Protein AF-A0A377HXI4-F1 (afdb_monomer_lite)

InterPro domains:
  IPR001387 Cro/C1-type, helix-turn-helix domain [cd00093] (3-55)
  IPR010982 Lambda repressor-like, DNA-binding domain superfamily [SSF47413] (1-106)
  IPR015060 Aca2/YdiL-like [PF08965] (1-103)
  IPR027910 YdiL domain superfamily [G3DSA:1.10.3100.10] (1-107)

Foldseek 3Di:
DALCVLVVLCVLLVHDLQRLCVQQVVHHSVVNVCRNVRVDPDDPSSVVLSVVLSVLLVVLLVLLVVVDDPAAEDQDDQVRCCVQANNRPSLSSSLVSSNVVCCVVVPPNPDPHHDDCPRSNNVSSNPPDSDPPPCPPVLVVVLLVLVVVLCCLVPNPPDDSVVVVVVCLPPVPVVVVVVPPVPVVVVVPPDPVSVVVNVVSCVVSVVSCVVPVSPDDDDDFDDDPVPPDGDDPDDDD

Structure (mmCIF, N/CA/C/O backbone):
data_AF-A0A377HXI4-F1
#
_entry.id   AF-A0A377HXI4-F1
#
loop_
_atom_site.group_PDB
_atom_site.id
_atom_site.type_symbol
_atom_site.label_atom_id
_atom_site.label_alt_id
_atom_site.label_comp_id
_atom_site.label_asym_id
_atom_site.label_entity_id
_atom_site.label_seq_id
_atom_site.pdbx_PDB_ins_code
_atom_site.Cartn_x
_atom_site.Cartn_y
_atom_site.Cartn_z
_atom_site.occupancy
_atom_site.B_iso_or_equiv
_atom_site.auth_seq_id
_atom_site.auth_comp_id
_atom_site.auth_asym_id
_atom_site.auth_atom_id
_atom_site.pdbx_PDB_model_num
ATOM 1 N N . MET A 1 1 ? 0.179 6.453 16.131 1.00 90.88 1 MET A N 1
ATOM 2 C CA . MET A 1 1 ? -0.362 7.246 15.002 1.00 90.88 1 MET A CA 1
ATOM 3 C C . MET A 1 1 ? -1.711 7.862 15.359 1.00 90.88 1 MET A C 1
ATOM 5 O O . MET A 1 1 ? -2.511 7.205 16.014 1.00 90.88 1 MET A O 1
ATOM 9 N N . ASP A 1 2 ? -1.973 9.109 14.947 1.00 95.50 2 ASP A N 1
ATOM 10 C CA . ASP A 1 2 ? -3.297 9.735 15.093 1.00 95.50 2 ASP A CA 1
ATOM 11 C C . ASP A 1 2 ? -4.240 9.412 13.913 1.00 95.50 2 ASP A C 1
ATOM 13 O O . ASP A 1 2 ? -3.819 8.900 12.872 1.00 95.50 2 ASP A O 1
ATOM 17 N N . GLY A 1 3 ? -5.535 9.699 14.084 1.00 97.00 3 GLY A N 1
ATOM 18 C CA . GLY A 1 3 ? -6.567 9.379 13.092 1.00 97.00 3 GLY A CA 1
ATOM 19 C C . GLY A 1 3 ? -6.412 10.115 11.756 1.00 97.00 3 GLY A C 1
ATOM 20 O O . GLY A 1 3 ? -6.659 9.526 10.702 1.00 97.00 3 GLY A O 1
ATOM 21 N N . ASN A 1 4 ? -5.930 11.363 11.776 1.00 97.75 4 ASN A N 1
ATOM 22 C CA . ASN A 1 4 ? -5.710 12.153 10.561 1.00 97.75 4 ASN A CA 1
ATOM 23 C C . ASN A 1 4 ? -4.583 11.557 9.715 1.00 97.75 4 ASN A C 1
ATOM 25 O O . ASN A 1 4 ? -4.720 11.420 8.498 1.00 97.75 4 ASN A O 1
ATOM 29 N N . LYS A 1 5 ? -3.483 11.154 10.360 1.00 97.88 5 LYS A N 1
ATOM 30 C CA . LYS A 1 5 ? -2.371 10.475 9.701 1.00 97.88 5 LYS A CA 1
ATOM 31 C C . LYS A 1 5 ? -2.812 9.120 9.147 1.00 97.88 5 LYS A C 1
ATOM 33 O O . LYS A 1 5 ? -2.508 8.838 7.993 1.00 97.88 5 LYS A O 1
ATOM 38 N N . LEU A 1 6 ? -3.589 8.329 9.896 1.00 98.31 6 LEU A N 1
ATOM 39 C CA . LEU A 1 6 ? -4.153 7.068 9.390 1.00 98.31 6 LEU A CA 1
ATOM 40 C C . LEU A 1 6 ? -4.989 7.293 8.119 1.00 98.31 6 LEU A C 1
ATOM 42 O O . LEU A 1 6 ? -4.802 6.596 7.121 1.00 98.31 6 LEU A O 1
ATOM 46 N N . GLN A 1 7 ? -5.866 8.301 8.133 1.00 98.50 7 GLN A N 1
ATOM 47 C CA . GLN A 1 7 ? -6.683 8.649 6.974 1.00 98.50 7 GLN A CA 1
ATOM 48 C C . GLN A 1 7 ? -5.832 9.086 5.773 1.00 98.50 7 GLN A C 1
ATOM 50 O O . GLN A 1 7 ? -6.137 8.721 4.635 1.00 98.50 7 GLN A O 1
ATOM 55 N N . ALA A 1 8 ? -4.776 9.868 6.006 1.00 98.25 8 ALA A N 1
ATOM 56 C CA . ALA A 1 8 ? -3.862 10.289 4.953 1.00 98.25 8 ALA A CA 1
ATOM 57 C C . ALA A 1 8 ? -3.158 9.083 4.310 1.00 98.25 8 ALA A C 1
ATOM 59 O O . ALA A 1 8 ? -3.200 8.947 3.089 1.00 98.25 8 ALA A O 1
ATOM 60 N N . LEU A 1 9 ? -2.598 8.170 5.113 1.00 97.94 9 LEU A N 1
ATOM 61 C CA . LEU A 1 9 ? -1.928 6.964 4.608 1.00 97.94 9 LEU A CA 1
ATOM 62 C C . LEU A 1 9 ? -2.887 6.059 3.822 1.00 97.94 9 LEU A C 1
ATOM 64 O O . LEU A 1 9 ? -2.546 5.589 2.738 1.00 97.94 9 LEU A O 1
ATOM 68 N N . ARG A 1 10 ? -4.126 5.890 4.300 1.00 98.25 10 ARG A N 1
ATOM 69 C CA . ARG A 1 10 ? -5.160 5.149 3.566 1.00 98.25 10 ARG A CA 1
ATOM 70 C C . ARG A 1 10 ? -5.402 5.738 2.171 1.00 98.25 10 ARG A C 1
ATOM 72 O O . ARG A 1 10 ? -5.512 4.994 1.197 1.00 98.25 10 ARG A O 1
ATOM 79 N N . LYS A 1 11 ? -5.506 7.068 2.077 1.00 98.06 11 LYS A N 1
ATOM 80 C CA . LYS A 1 11 ? -5.723 7.771 0.803 1.00 98.06 11 LYS A CA 1
ATOM 81 C C . LYS A 1 11 ? -4.513 7.664 -0.121 1.00 98.06 11 LYS A C 1
ATOM 83 O O . LYS A 1 11 ? -4.716 7.476 -1.315 1.00 98.06 11 LYS A O 1
ATOM 88 N N . VAL A 1 12 ? -3.293 7.718 0.420 1.00 96.62 12 VAL A N 1
ATOM 89 C CA . VAL A 1 12 ? -2.056 7.478 -0.345 1.00 96.62 12 VAL A CA 1
ATOM 90 C C . VAL A 1 12 ? -2.089 6.102 -1.006 1.00 96.62 12 VAL A C 1
ATOM 92 O O . VAL A 1 12 ? -1.769 6.000 -2.178 1.00 96.62 12 VAL A O 1
ATOM 95 N N . LEU A 1 13 ? -2.563 5.071 -0.302 1.00 96.88 13 LEU A N 1
ATOM 96 C CA . LEU A 1 13 ? -2.707 3.715 -0.844 1.00 96.88 13 LEU A CA 1
ATOM 97 C C . LEU A 1 13 ? -3.980 3.492 -1.683 1.00 96.88 13 LEU A C 1
ATOM 99 O O . LEU A 1 13 ? -4.282 2.356 -2.041 1.00 96.88 13 LEU A O 1
ATOM 103 N N . PHE A 1 14 ? -4.760 4.537 -1.984 1.00 96.19 14 PHE A N 1
ATOM 104 C CA . PHE A 1 14 ? -6.015 4.440 -2.748 1.00 96.19 14 PHE A CA 1
ATOM 105 C C . PHE A 1 14 ? -7.038 3.461 -2.138 1.00 96.19 14 PHE A C 1
ATOM 107 O O . PHE A 1 14 ? -7.863 2.875 -2.842 1.00 96.19 14 PHE A O 1
ATOM 114 N N . LEU A 1 15 ? -7.004 3.278 -0.818 1.00 97.94 15 LEU A N 1
ATOM 115 C CA . LEU A 1 15 ? -7.920 2.395 -0.106 1.00 97.94 15 LEU A CA 1
ATOM 116 C C . LEU A 1 15 ? -9.208 3.141 0.266 1.00 97.94 15 LEU A C 1
ATOM 118 O O . LEU A 1 15 ? -9.186 4.229 0.852 1.00 97.94 15 LEU A O 1
ATOM 122 N N . SER A 1 16 ? -10.361 2.527 0.007 1.00 98.12 16 SER A N 1
ATOM 123 C CA . SER A 1 16 ? -11.608 2.941 0.666 1.00 98.12 16 SER A CA 1
ATOM 124 C C . SER A 1 16 ? -11.580 2.587 2.160 1.00 98.12 16 SER A C 1
ATOM 126 O O . SER A 1 16 ? -10.806 1.735 2.595 1.00 98.12 16 SER A O 1
ATOM 128 N N . GLU A 1 17 ? -12.436 3.214 2.974 1.00 98.25 17 GLU A N 1
ATOM 129 C CA . GLU A 1 17 ? -12.544 2.873 4.406 1.00 98.25 17 GLU A CA 1
ATOM 130 C C . GLU A 1 17 ? -12.910 1.399 4.615 1.00 98.25 17 GLU A C 1
ATOM 132 O O . GLU A 1 17 ? -12.368 0.745 5.502 1.00 98.25 17 GLU A O 1
ATOM 137 N N . GLN A 1 18 ? -13.793 0.855 3.770 1.00 98.38 18 GLN A N 1
ATOM 138 C CA . GLN A 1 18 ? -14.177 -0.555 3.818 1.00 98.38 18 GLN A CA 1
ATOM 139 C C . GLN A 1 18 ? -13.002 -1.475 3.471 1.00 98.38 18 GLN A C 1
ATOM 141 O O . GLN A 1 18 ? -12.789 -2.485 4.145 1.00 98.38 18 GLN A O 1
ATOM 146 N N . GLU A 1 19 ? -12.228 -1.140 2.437 1.00 98.00 19 GLU A N 1
ATOM 147 C CA . GLU A 1 19 ? -11.053 -1.930 2.065 1.00 98.00 19 GLU A CA 1
ATOM 148 C C . GLU A 1 19 ? -9.983 -1.875 3.143 1.00 98.00 19 GLU A C 1
ATOM 150 O O . GLU A 1 19 ? -9.450 -2.915 3.497 1.00 98.00 19 GLU A O 1
ATOM 155 N N . ALA A 1 20 ? -9.709 -0.707 3.717 1.00 98.12 20 ALA A N 1
ATOM 156 C CA . ALA A 1 20 ? -8.723 -0.584 4.782 1.00 98.12 20 ALA A CA 1
ATOM 157 C C . ALA A 1 20 ? -9.146 -1.359 6.043 1.00 98.12 20 ALA A C 1
ATOM 159 O O . ALA A 1 20 ? -8.355 -2.120 6.603 1.00 98.12 20 ALA A O 1
ATOM 160 N N . ALA A 1 21 ? -10.425 -1.262 6.426 1.00 98.19 21 ALA A N 1
ATOM 161 C CA . ALA A 1 21 ? -10.989 -2.045 7.520 1.00 98.19 21 ALA A CA 1
ATOM 162 C C . ALA A 1 21 ? -10.830 -3.557 7.298 1.00 98.19 21 ALA A C 1
ATOM 164 O O . ALA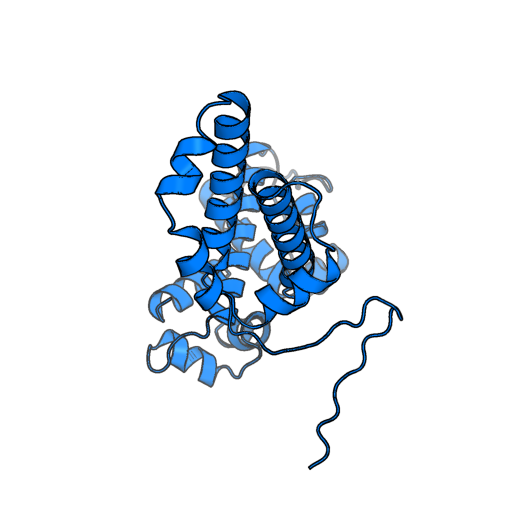 A 1 21 ? -10.455 -4.270 8.225 1.00 98.19 21 ALA A O 1
ATOM 165 N N . THR A 1 22 ? -11.055 -4.028 6.068 1.00 97.75 22 THR A N 1
ATOM 166 C CA . THR A 1 22 ? -10.993 -5.456 5.722 1.00 97.75 22 THR A CA 1
ATOM 167 C C . THR A 1 22 ? -9.558 -5.961 5.567 1.00 97.75 22 THR A C 1
ATOM 169 O O . THR A 1 22 ? -9.201 -6.974 6.158 1.00 97.75 22 THR A O 1
ATOM 172 N N . LEU A 1 23 ? -8.739 -5.266 4.774 1.00 96.50 23 LEU A N 1
ATOM 173 C CA . LEU A 1 23 ? -7.422 -5.725 4.323 1.00 96.50 23 LEU A CA 1
ATOM 174 C C . LEU A 1 23 ? -6.313 -5.457 5.347 1.00 96.50 23 LEU A C 1
ATOM 176 O O . LEU A 1 23 ? -5.378 -6.242 5.443 1.00 96.50 23 LEU A O 1
ATOM 180 N N . ILE A 1 24 ? -6.411 -4.365 6.111 1.00 96.50 24 ILE A N 1
ATOM 181 C CA . ILE A 1 24 ? -5.404 -3.999 7.118 1.00 96.50 24 ILE A CA 1
ATOM 182 C C . ILE A 1 24 ? -5.900 -4.358 8.515 1.00 96.50 24 ILE A C 1
ATOM 184 O O . ILE A 1 24 ? -5.206 -5.033 9.278 1.00 96.50 24 ILE A O 1
ATOM 188 N N . GLY A 1 25 ? -7.103 -3.885 8.849 1.00 94.75 25 GLY A N 1
ATOM 189 C CA . GLY A 1 25 ? -7.622 -3.950 10.210 1.00 94.75 25 GLY A CA 1
ATOM 190 C C . GLY A 1 25 ? -8.233 -5.291 10.606 1.00 94.75 25 GLY A C 1
ATOM 191 O O . GLY A 1 25 ? -8.269 -5.594 11.791 1.00 94.75 25 GLY A O 1
ATOM 192 N N . GLY A 1 26 ? -8.749 -6.080 9.657 1.00 96.88 26 GLY A N 1
ATOM 193 C CA . GLY A 1 26 ? -9.563 -7.259 9.978 1.00 96.88 26 GLY A CA 1
ATOM 194 C C . GLY A 1 26 ? -10.817 -6.915 10.798 1.00 96.88 26 GLY A C 1
ATOM 195 O O . GLY A 1 26 ? -11.269 -7.712 11.617 1.00 96.88 26 GLY A O 1
ATOM 196 N N . VAL A 1 27 ? -11.362 -5.706 10.622 1.00 97.88 27 VAL A N 1
ATOM 197 C CA . VAL A 1 27 ? -12.479 -5.158 11.407 1.00 97.88 27 VAL A CA 1
ATOM 198 C C . VAL A 1 27 ? -13.595 -4.619 10.513 1.00 97.88 27 VAL A C 1
ATOM 200 O O . VAL A 1 27 ? -13.479 -4.524 9.295 1.00 97.88 27 VAL A O 1
ATOM 203 N N . THR A 1 28 ? -14.701 -4.209 11.136 1.00 98.25 28 THR A N 1
ATOM 204 C CA . THR A 1 28 ? -15.780 -3.492 10.442 1.00 98.25 28 THR A CA 1
ATOM 205 C C . THR A 1 28 ? -15.360 -2.077 10.027 1.00 98.25 28 THR A C 1
ATOM 207 O O . THR A 1 28 ? -14.598 -1.413 10.734 1.00 98.25 28 THR A O 1
ATOM 210 N N . THR A 1 29 ? -15.957 -1.556 8.949 1.00 98.56 29 THR A N 1
ATOM 211 C CA . THR A 1 29 ? -15.771 -0.162 8.497 1.00 98.56 29 THR A CA 1
ATOM 212 C C . THR A 1 29 ? -16.047 0.858 9.604 1.00 98.56 29 THR A C 1
ATOM 214 O O . THR A 1 29 ? -15.330 1.844 9.741 1.00 98.56 29 THR A O 1
ATOM 217 N N . ARG A 1 30 ? -17.047 0.609 10.459 1.00 98.50 30 ARG A N 1
ATOM 218 C CA . ARG A 1 30 ? -17.389 1.501 11.576 1.00 98.50 30 ARG A CA 1
ATOM 219 C C . ARG A 1 30 ? -16.264 1.601 12.607 1.00 98.50 30 ARG A C 1
ATOM 221 O O . ARG A 1 30 ? -16.009 2.682 13.132 1.00 98.50 30 ARG A O 1
ATOM 228 N N . THR A 1 31 ? -15.597 0.486 12.902 1.00 98.38 31 THR A N 1
ATOM 229 C CA . THR A 1 31 ? -14.433 0.476 13.797 1.00 98.38 31 THR A CA 1
ATOM 230 C C . THR A 1 31 ? -13.306 1.325 13.213 1.00 98.38 31 THR A C 1
ATOM 232 O O . THR A 1 31 ? -12.763 2.170 13.919 1.00 98.38 31 THR A O 1
ATOM 235 N N . TRP A 1 32 ? -13.030 1.169 11.916 1.00 98.69 32 TRP A N 1
ATOM 236 C CA . TRP A 1 32 ? -12.038 1.972 11.202 1.00 98.69 32 TRP A CA 1
ATOM 237 C C . TRP A 1 32 ? -12.348 3.476 11.252 1.00 98.69 32 TRP A C 1
ATOM 239 O O . TRP A 1 32 ? -11.492 4.284 11.602 1.00 98.69 32 TRP A O 1
ATOM 249 N N . GLN A 1 33 ? -13.602 3.861 11.001 1.00 98.50 33 GLN A N 1
ATOM 250 C CA . GLN A 1 33 ? -14.056 5.255 11.088 1.00 98.50 33 GLN A CA 1
ATOM 251 C C . GLN A 1 33 ? -13.863 5.860 12.488 1.00 98.50 33 GLN A C 1
ATOM 253 O O . GLN A 1 33 ? -13.599 7.057 12.626 1.00 98.50 33 GLN A O 1
ATOM 258 N N . TYR A 1 34 ? -13.982 5.060 13.554 1.00 98.56 34 TYR A N 1
ATOM 259 C CA . TYR A 1 34 ? -13.683 5.530 14.910 1.00 98.56 34 TYR A CA 1
ATOM 260 C C . TYR A 1 34 ? -12.200 5.814 15.131 1.00 98.56 34 TYR A C 1
ATOM 262 O O . TYR A 1 34 ? -11.889 6.742 15.877 1.00 98.56 34 TYR A O 1
ATOM 270 N N . TRP A 1 35 ? -11.311 5.076 14.469 1.00 98.56 35 TRP A N 1
ATOM 271 C CA . TRP A 1 35 ? -9.880 5.364 14.475 1.00 98.56 35 TRP A CA 1
ATOM 272 C C . TRP A 1 35 ? -9.565 6.641 13.694 1.00 98.56 35 TRP A C 1
ATOM 274 O O . TRP A 1 35 ? -8.938 7.543 14.241 1.00 98.56 35 TRP A O 1
ATOM 284 N N . GLU A 1 36 ? -10.073 6.781 12.463 1.00 98.38 36 GLU A N 1
ATOM 285 C CA . GLU A 1 36 ? -9.821 7.981 11.643 1.00 98.38 36 GLU A CA 1
ATOM 286 C C . GLU A 1 36 ? -10.387 9.262 12.264 1.00 98.38 36 GLU A C 1
ATOM 288 O O . GLU A 1 36 ? -9.760 10.313 12.193 1.00 98.38 36 GLU A O 1
ATOM 293 N N . SER A 1 37 ? -11.545 9.182 12.926 1.00 98.12 37 SER A N 1
ATOM 294 C CA . SER A 1 37 ? -12.140 10.335 13.621 1.00 98.12 37 SER A CA 1
ATOM 295 C C . SER A 1 37 ? -11.486 10.666 14.967 1.00 98.12 37 SER A C 1
ATOM 297 O O . SER A 1 37 ? -11.915 11.611 15.627 1.00 98.12 37 SER A O 1
ATOM 299 N N . GLY A 1 38 ? -10.508 9.876 15.423 1.00 97.62 38 GLY A N 1
ATOM 300 C CA . GLY A 1 38 ? -9.866 10.045 16.729 1.00 97.62 38 GLY A CA 1
ATOM 301 C C . GLY A 1 38 ? -10.753 9.680 17.927 1.00 97.62 38 GLY A C 1
ATOM 302 O O . GLY A 1 38 ? -10.350 9.875 19.070 1.00 97.62 38 GLY A O 1
ATOM 303 N N . LYS A 1 39 ? -11.952 9.123 17.696 1.00 97.62 39 LYS A N 1
ATOM 304 C CA . LYS A 1 39 ? -12.853 8.645 18.764 1.00 97.62 39 LYS A CA 1
ATOM 305 C C . LYS A 1 39 ? -12.289 7.435 19.504 1.00 97.62 39 LYS A C 1
ATOM 307 O O . LYS A 1 39 ? -12.662 7.190 20.649 1.00 97.62 39 LYS A O 1
ATOM 312 N N . LYS A 1 40 ? -11.441 6.651 18.839 1.00 97.44 40 LYS A N 1
ATOM 313 C CA . LYS A 1 40 ? -10.683 5.547 19.427 1.00 97.44 40 LYS A CA 1
ATOM 314 C C . LYS A 1 40 ? -9.223 5.632 18.983 1.00 97.44 40 LYS A C 1
ATOM 316 O O . LYS A 1 40 ? -8.982 6.027 17.843 1.00 97.44 40 LYS A O 1
ATOM 321 N N . PRO A 1 41 ? -8.264 5.236 19.837 1.00 97.56 41 PRO A N 1
ATOM 322 C CA . PRO A 1 41 ? -6.872 5.137 19.422 1.00 97.56 41 PRO A CA 1
ATOM 323 C C . PRO A 1 41 ? -6.719 4.081 18.322 1.00 97.56 41 PRO A C 1
ATOM 325 O O . PRO A 1 41 ? -7.437 3.075 18.316 1.00 97.56 41 PRO A O 1
ATOM 328 N N . VAL A 1 42 ? -5.785 4.322 17.401 1.00 97.62 42 VAL A N 1
ATOM 329 C CA . VAL A 1 42 ? -5.406 3.351 16.371 1.00 97.62 42 VAL A CA 1
ATOM 330 C C . VAL A 1 42 ? -4.644 2.202 17.045 1.00 97.62 42 VAL A C 1
ATOM 332 O O . VAL A 1 42 ? -3.693 2.482 17.778 1.00 97.62 42 VAL A O 1
ATOM 335 N N . PRO A 1 43 ? -5.034 0.931 16.839 1.00 97.81 43 PRO A N 1
ATOM 336 C CA . PRO A 1 43 ? -4.257 -0.205 17.313 1.00 97.81 43 PRO A CA 1
ATOM 337 C C . PRO A 1 43 ? -2.866 -0.233 16.686 1.00 97.81 43 PRO A C 1
ATOM 339 O O . PRO A 1 43 ? -2.675 0.135 15.527 1.00 97.81 43 PRO A O 1
ATOM 342 N N . GLN A 1 44 ? -1.890 -0.681 17.461 1.00 95.12 44 GLN A N 1
ATOM 343 C CA . GLN A 1 44 ? -0.495 -0.653 17.051 1.00 95.12 44 GLN A CA 1
ATOM 344 C C . GLN A 1 44 ? -0.192 -1.578 15.868 1.00 95.12 44 GLN A C 1
ATOM 346 O O . GLN A 1 44 ? 0.559 -1.204 14.978 1.00 95.12 44 GLN A O 1
ATOM 351 N N . ASP A 1 45 ? -0.815 -2.750 15.816 1.00 95.19 45 ASP A N 1
ATOM 352 C CA . ASP A 1 45 ? -0.707 -3.680 14.692 1.00 95.19 45 ASP A CA 1
ATOM 353 C C . ASP A 1 45 ? -1.242 -3.069 13.387 1.00 95.19 45 ASP A C 1
ATOM 355 O O . ASP A 1 45 ? -0.655 -3.253 12.322 1.00 95.19 45 ASP A O 1
ATOM 359 N N . VAL A 1 46 ? -2.322 -2.287 13.469 1.00 97.38 46 VAL A N 1
ATOM 360 C CA . VAL A 1 46 ? -2.880 -1.543 12.331 1.00 97.38 46 VAL A CA 1
ATOM 361 C C . VAL A 1 46 ? -1.934 -0.431 11.886 1.00 97.38 46 VAL A C 1
ATOM 363 O O . VAL A 1 46 ? -1.751 -0.226 10.686 1.00 97.38 46 VAL A O 1
ATOM 366 N N . GL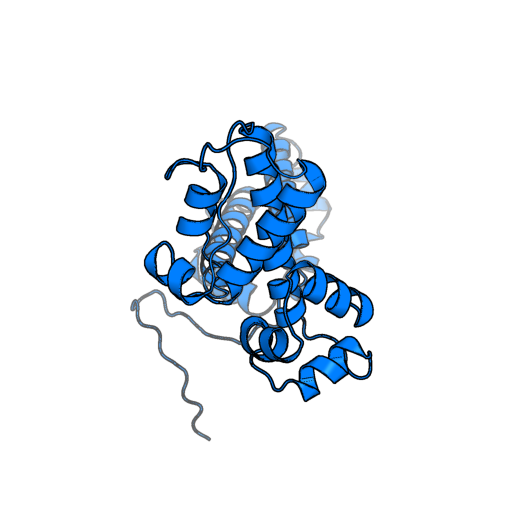U A 1 47 ? -1.323 0.280 12.835 1.00 96.88 47 GLU A N 1
ATOM 367 C CA . GLU A 1 47 ? -0.308 1.293 12.543 1.00 96.88 47 GLU A CA 1
ATOM 368 C C . GLU A 1 47 ? 0.901 0.696 11.829 1.00 96.88 47 GLU A C 1
ATOM 370 O O . GLU A 1 47 ? 1.267 1.191 10.763 1.00 96.88 47 GLU A O 1
ATOM 375 N N . THR A 1 48 ? 1.464 -0.385 12.369 1.00 95.75 48 THR A N 1
ATOM 376 C CA . THR A 1 48 ? 2.603 -1.092 11.780 1.00 95.75 48 THR A CA 1
ATOM 377 C C . THR A 1 48 ? 2.292 -1.533 10.354 1.00 95.75 48 THR A C 1
ATOM 379 O O . THR A 1 48 ? 2.993 -1.123 9.434 1.00 95.75 48 THR A O 1
ATOM 382 N N . LYS A 1 49 ? 1.179 -2.246 10.132 1.00 95.00 49 LYS A N 1
ATOM 383 C CA . LYS A 1 49 ? 0.791 -2.715 8.790 1.00 95.00 49 LYS A CA 1
ATOM 384 C C . LYS A 1 49 ? 0.590 -1.580 7.786 1.00 95.00 49 LYS A C 1
ATOM 386 O O . LYS A 1 49 ? 0.935 -1.714 6.615 1.00 95.00 49 LYS A O 1
ATOM 391 N N . MET A 1 50 ? -0.002 -0.465 8.220 1.00 97.06 50 MET A N 1
ATOM 392 C CA . MET A 1 50 ? -0.214 0.688 7.344 1.00 97.06 50 MET A CA 1
ATOM 393 C C . MET A 1 50 ? 1.117 1.334 6.946 1.00 97.06 50 MET A C 1
ATOM 395 O O . MET A 1 50 ? 1.306 1.687 5.784 1.00 97.06 50 MET A O 1
ATOM 399 N N . LEU A 1 51 ? 2.036 1.484 7.902 1.00 96.25 51 LEU A N 1
ATOM 400 C CA . LEU A 1 51 ? 3.362 2.039 7.643 1.00 96.25 51 LEU A CA 1
ATOM 401 C C . LEU A 1 51 ? 4.200 1.111 6.763 1.00 96.25 51 LEU A C 1
ATOM 403 O O . LEU A 1 51 ? 4.835 1.603 5.839 1.00 96.25 51 LEU A O 1
ATOM 407 N N . GLU A 1 52 ? 4.158 -0.201 6.987 1.00 93.88 52 GLU A N 1
ATOM 408 C CA . GLU A 1 52 ? 4.820 -1.199 6.137 1.00 93.88 52 GLU A CA 1
ATOM 409 C C . GLU A 1 52 ? 4.347 -1.091 4.687 1.00 93.88 52 GLU A C 1
ATOM 411 O O . GLU A 1 52 ? 5.160 -0.874 3.795 1.00 93.88 52 GLU A O 1
ATOM 416 N N . ALA A 1 53 ? 3.034 -1.132 4.440 1.00 94.94 53 ALA A N 1
ATOM 417 C CA . ALA A 1 53 ? 2.496 -1.041 3.083 1.00 94.94 53 ALA A CA 1
ATOM 418 C C . ALA A 1 53 ? 2.893 0.267 2.368 1.00 94.94 53 ALA A C 1
ATOM 420 O O . ALA A 1 53 ? 3.187 0.260 1.172 1.00 94.94 53 ALA A O 1
ATOM 421 N N . VAL A 1 54 ? 2.923 1.392 3.092 1.00 96.19 54 VAL A N 1
ATOM 422 C CA . VAL A 1 54 ? 3.356 2.687 2.539 1.00 96.19 54 VAL A CA 1
ATOM 423 C C . VAL A 1 54 ? 4.863 2.723 2.292 1.00 96.19 54 VAL A C 1
ATOM 425 O O . VAL A 1 54 ? 5.288 3.223 1.252 1.00 96.19 54 VAL A O 1
ATOM 428 N N . ASN A 1 55 ? 5.668 2.192 3.211 1.00 95.12 55 ASN A N 1
ATOM 429 C CA . ASN A 1 55 ? 7.120 2.142 3.067 1.00 95.12 55 ASN A CA 1
ATOM 430 C C . ASN A 1 55 ? 7.531 1.241 1.901 1.00 95.12 55 ASN A C 1
ATOM 432 O O . ASN A 1 55 ? 8.404 1.619 1.127 1.00 95.12 55 ASN A O 1
ATOM 436 N N . GLU A 1 56 ? 6.866 0.102 1.713 1.00 93.56 56 GLU A N 1
ATOM 437 C CA . GLU A 1 56 ? 7.101 -0.759 0.553 1.00 93.56 56 GLU A CA 1
ATOM 438 C C . GLU A 1 56 ? 6.728 -0.057 -0.753 1.00 93.56 56 GLU A C 1
ATOM 440 O O . GLU A 1 56 ? 7.507 -0.058 -1.706 1.00 93.56 56 GLU A O 1
ATOM 445 N N . ALA A 1 57 ? 5.583 0.632 -0.787 1.00 95.25 57 ALA A N 1
ATOM 446 C CA . ALA A 1 57 ? 5.212 1.441 -1.943 1.00 95.25 57 ALA A CA 1
ATOM 447 C C . ALA A 1 57 ? 6.276 2.509 -2.262 1.00 95.25 57 ALA A C 1
ATOM 449 O O . ALA A 1 57 ? 6.603 2.731 -3.427 1.00 95.25 57 ALA A O 1
ATOM 450 N N . GLU A 1 58 ? 6.829 3.158 -1.234 1.00 94.44 58 GLU A N 1
ATOM 451 C CA . GLU A 1 58 ? 7.889 4.160 -1.365 1.00 94.44 58 GLU A CA 1
ATOM 452 C C . GLU A 1 58 ? 9.204 3.565 -1.876 1.00 94.44 58 GLU A C 1
ATOM 454 O O . GLU A 1 58 ? 9.824 4.129 -2.777 1.00 94.44 58 GLU A O 1
ATOM 459 N N . ASN A 1 59 ? 9.625 2.428 -1.323 1.00 93.62 59 ASN A N 1
ATOM 460 C CA . ASN A 1 59 ? 10.862 1.754 -1.708 1.00 93.62 59 ASN A CA 1
ATOM 461 C C . ASN A 1 59 ? 10.809 1.304 -3.169 1.00 93.62 59 ASN A C 1
ATOM 463 O O . ASN A 1 59 ? 11.743 1.554 -3.929 1.00 93.62 59 ASN A O 1
ATOM 467 N N . ILE A 1 60 ? 9.687 0.710 -3.582 1.00 93.56 60 ILE A N 1
ATOM 468 C CA . ILE A 1 60 ? 9.481 0.290 -4.970 1.00 93.56 60 ILE A CA 1
ATOM 469 C C . ILE A 1 60 ? 9.443 1.504 -5.893 1.00 93.56 60 ILE A C 1
ATOM 471 O O . ILE A 1 60 ? 10.088 1.496 -6.936 1.00 93.56 60 ILE A O 1
ATOM 475 N N . PHE A 1 61 ? 8.731 2.565 -5.508 1.00 93.31 61 PHE A N 1
ATOM 476 C CA . PHE A 1 61 ? 8.684 3.796 -6.292 1.00 93.31 61 PHE A CA 1
ATOM 477 C C . PHE A 1 61 ? 10.086 4.379 -6.530 1.00 93.31 61 PHE A C 1
ATOM 479 O O . PHE A 1 61 ? 10.408 4.734 -7.660 1.00 93.31 61 PHE A O 1
ATOM 486 N N . LYS A 1 62 ? 10.944 4.423 -5.503 1.00 91.25 62 LYS A N 1
ATOM 487 C CA . LYS A 1 62 ? 12.338 4.877 -5.644 1.00 91.25 62 LYS A CA 1
ATOM 488 C C . LYS A 1 62 ? 13.155 3.975 -6.565 1.00 91.25 62 LYS A C 1
ATOM 490 O O . LYS A 1 62 ? 13.802 4.489 -7.468 1.00 91.25 62 LYS A O 1
ATOM 495 N N . ALA A 1 63 ? 13.071 2.656 -6.388 1.00 89.38 63 ALA A N 1
ATOM 496 C CA . ALA A 1 63 ? 13.784 1.702 -7.238 1.00 89.38 63 ALA A CA 1
ATOM 497 C C . ALA A 1 63 ? 13.380 1.834 -8.717 1.00 89.38 63 ALA A C 1
ATOM 499 O O . ALA A 1 63 ? 14.225 1.796 -9.607 1.00 89.38 63 ALA A O 1
ATOM 500 N N . VAL A 1 64 ? 12.090 2.058 -8.977 1.00 90.38 64 VAL A N 1
ATOM 501 C CA . VAL A 1 64 ? 11.578 2.336 -10.323 1.00 90.38 64 VAL A CA 1
ATOM 502 C C . VAL A 1 64 ? 12.138 3.643 -10.883 1.00 90.38 64 VAL A C 1
ATOM 504 O O . VAL A 1 64 ? 12.449 3.719 -12.070 1.00 90.38 64 VAL A O 1
ATOM 507 N N . LEU A 1 65 ? 12.274 4.679 -10.051 1.00 88.69 65 LEU A N 1
ATOM 508 C CA . LEU A 1 65 ? 12.849 5.938 -10.511 1.00 88.69 65 LEU A CA 1
ATOM 509 C C . LEU A 1 65 ? 14.340 5.817 -10.865 1.00 88.69 65 LEU A C 1
ATOM 511 O O . LEU A 1 65 ? 14.808 6.511 -11.765 1.00 88.69 65 LEU A O 1
ATOM 515 N N . GLU A 1 66 ? 15.071 4.940 -10.177 1.00 88.19 66 GLU A N 1
ATOM 516 C CA . GLU A 1 66 ? 16.500 4.689 -10.403 1.00 88.19 66 GLU A CA 1
ATOM 517 C C . GLU A 1 66 ? 16.785 3.870 -11.671 1.00 88.19 66 GLU A C 1
ATOM 519 O O . GLU A 1 66 ? 17.817 4.084 -12.304 1.00 88.19 66 GLU A O 1
ATOM 524 N N . GLU A 1 67 ? 15.880 2.970 -12.074 1.00 84.06 67 GLU A N 1
ATOM 525 C CA . GLU A 1 67 ? 16.021 2.165 -13.303 1.00 84.06 67 GLU A CA 1
ATOM 526 C C . GLU A 1 67 ? 16.042 3.036 -14.574 1.00 84.06 67 GLU A C 1
ATOM 528 O O . GLU A 1 67 ? 16.649 2.668 -15.582 1.00 84.06 67 GLU A O 1
ATOM 533 N N . GLY A 1 68 ? 15.420 4.218 -14.518 1.00 70.00 68 GLY A N 1
ATOM 534 C CA . GLY A 1 68 ? 15.154 5.040 -15.692 1.00 70.00 68 GLY A CA 1
ATOM 535 C C . GLY A 1 68 ? 13.996 4.476 -16.522 1.00 70.00 68 GLY A C 1
ATOM 536 O O . GLY A 1 68 ? 13.677 3.290 -16.488 1.00 70.00 68 GLY A O 1
ATOM 537 N N . PHE A 1 69 ? 13.302 5.348 -17.252 1.00 72.94 69 PHE A N 1
ATOM 538 C CA . PHE A 1 69 ? 12.022 5.002 -17.876 1.00 72.94 69 PHE A CA 1
ATOM 539 C C . PHE A 1 69 ? 11.959 5.505 -19.317 1.00 72.94 69 PHE A C 1
ATOM 541 O O . PHE A 1 69 ? 11.968 6.703 -19.598 1.00 72.94 69 PHE A O 1
ATOM 548 N N . GLU A 1 70 ? 11.836 4.559 -20.246 1.00 77.25 70 GLU A N 1
ATOM 549 C CA . GLU A 1 70 ? 11.522 4.821 -21.654 1.00 77.25 70 GLU A CA 1
ATOM 550 C C . GLU A 1 70 ? 10.180 4.217 -22.081 1.00 77.25 70 GLU A C 1
ATOM 552 O O . GLU A 1 70 ? 9.875 4.163 -23.270 1.00 77.25 70 GLU A O 1
ATOM 557 N N . TYR A 1 71 ? 9.377 3.780 -21.116 1.00 84.12 71 TYR A N 1
ATOM 558 C CA . TYR A 1 71 ? 8.179 2.989 -21.344 1.00 84.12 71 TYR A CA 1
ATOM 559 C C . TYR A 1 71 ? 7.047 3.373 -20.386 1.00 84.12 71 TYR A C 1
ATOM 561 O O . TYR A 1 71 ? 7.251 4.043 -19.372 1.00 84.12 71 TYR A O 1
ATOM 569 N N . THR A 1 72 ? 5.845 2.915 -20.721 1.00 85.12 72 THR A N 1
ATOM 570 C CA . THR A 1 72 ? 4.599 3.177 -20.005 1.00 85.12 72 THR A CA 1
ATOM 571 C C . THR A 1 72 ? 4.177 1.955 -19.205 1.00 85.12 72 THR A C 1
ATOM 573 O O . THR A 1 72 ? 4.049 0.850 -19.740 1.00 85.12 72 THR A O 1
ATOM 576 N N . TYR A 1 73 ? 3.919 2.154 -17.916 1.00 88.94 73 TYR A N 1
ATOM 577 C CA . TYR A 1 73 ? 3.332 1.126 -17.066 1.00 88.94 73 TYR A CA 1
ATOM 578 C C . TYR A 1 73 ? 1.838 0.981 -17.347 1.00 88.94 73 TYR A C 1
ATOM 580 O O . TYR A 1 73 ? 1.119 1.971 -17.482 1.00 88.94 73 TYR A O 1
ATOM 588 N N . GLN A 1 74 ? 1.360 -0.257 -17.417 1.00 89.00 74 GLN A N 1
ATOM 589 C CA . GLN A 1 74 ? -0.052 -0.524 -17.670 1.00 89.00 74 GLN A CA 1
ATOM 590 C C . GLN A 1 74 ? -0.871 -0.389 -16.392 1.00 89.00 74 GLN A C 1
ATOM 592 O O . GLN A 1 74 ? -0.443 -0.819 -15.333 1.00 89.00 74 GLN A O 1
ATOM 597 N N . TYR A 1 75 ? -2.079 0.157 -16.488 1.00 90.81 75 TYR A N 1
ATOM 598 C CA . TYR A 1 75 ? -3.050 0.057 -15.405 1.00 90.81 75 TYR A CA 1
ATOM 599 C C . TYR A 1 75 ? -3.814 -1.260 -15.525 1.00 90.81 75 TYR A C 1
ATOM 601 O O . TYR A 1 75 ? -4.446 -1.519 -16.545 1.00 90.81 75 TYR A O 1
ATOM 609 N N . PHE A 1 76 ? -3.791 -2.067 -14.464 1.00 93.00 76 PHE A N 1
ATOM 610 C CA . PHE A 1 76 ? -4.593 -3.286 -14.367 1.00 93.00 76 PHE A CA 1
ATOM 611 C C . PHE A 1 76 ? -5.787 -3.077 -13.439 1.00 93.00 76 PHE A C 1
ATOM 613 O O . PHE A 1 76 ? -5.623 -2.601 -12.308 1.00 93.00 76 PHE A O 1
ATOM 620 N N . ASP A 1 77 ? -6.973 -3.507 -13.871 1.00 96.06 77 ASP A N 1
ATOM 621 C CA . ASP A 1 77 ? -8.036 -3.805 -12.916 1.00 96.06 77 ASP A CA 1
ATOM 622 C C . ASP A 1 77 ? -7.632 -4.996 -12.028 1.00 96.06 77 ASP A C 1
ATOM 624 O O . ASP A 1 77 ? -6.587 -5.626 -12.220 1.00 96.06 77 ASP A O 1
ATOM 628 N N . PHE A 1 78 ? -8.426 -5.294 -11.001 1.00 95.88 78 PHE A N 1
ATOM 629 C CA . PHE A 1 78 ? -8.042 -6.361 -10.084 1.00 95.88 78 PHE A CA 1
ATOM 630 C C . PHE A 1 78 ? -8.073 -7.750 -10.741 1.00 95.88 78 PHE A C 1
ATOM 632 O O . PHE A 1 78 ? -7.285 -8.613 -10.361 1.00 95.88 78 PHE A O 1
ATOM 639 N N . ASP A 1 79 ? -8.956 -7.997 -11.708 1.00 96.44 79 ASP A N 1
ATOM 640 C CA . ASP A 1 79 ? -9.052 -9.304 -12.355 1.00 96.44 79 ASP A CA 1
ATOM 641 C C . ASP A 1 79 ? -7.859 -9.567 -13.276 1.00 96.44 79 ASP A C 1
ATOM 643 O O . ASP A 1 79 ? -7.303 -10.665 -13.248 1.00 96.44 79 ASP A O 1
ATOM 647 N N . ASP A 1 80 ? -7.398 -8.559 -14.008 1.00 95.75 80 ASP A N 1
ATOM 648 C CA . ASP A 1 80 ? -6.191 -8.637 -14.826 1.00 95.75 80 ASP A CA 1
ATOM 649 C C . ASP A 1 80 ? -4.918 -8.651 -13.978 1.00 95.75 80 ASP A C 1
ATOM 651 O O . ASP A 1 80 ? -4.008 -9.443 -14.243 1.00 95.75 80 ASP A O 1
ATOM 655 N N . PHE A 1 81 ? -4.878 -7.877 -12.889 1.00 96.00 81 PHE A N 1
ATOM 656 C CA . PHE A 1 81 ? -3.764 -7.905 -11.942 1.00 96.00 81 PHE A CA 1
ATOM 657 C C . PHE A 1 81 ? -3.541 -9.315 -11.385 1.00 96.00 81 PHE A C 1
ATOM 659 O O . PHE A 1 81 ? -2.409 -9.792 -11.318 1.00 96.00 81 PHE A O 1
ATOM 666 N N . LYS A 1 82 ? -4.626 -10.013 -11.032 1.00 95.19 82 LYS A N 1
ATOM 667 C CA . LYS A 1 82 ? -4.580 -11.387 -10.516 1.00 95.19 82 LYS A CA 1
ATOM 668 C C . LYS A 1 82 ? -4.040 -12.402 -11.510 1.00 95.19 82 LYS A C 1
ATOM 670 O O . LYS A 1 82 ? -3.378 -13.342 -11.088 1.00 95.19 82 LYS A O 1
ATOM 675 N N . LYS A 1 83 ? -4.351 -12.244 -12.800 1.00 93.94 83 LYS A N 1
ATOM 676 C CA . LYS A 1 83 ? -3.865 -13.152 -13.854 1.00 93.94 83 LYS A CA 1
ATOM 677 C C . LYS A 1 83 ? -2.351 -13.062 -14.017 1.00 93.94 83 LYS A C 1
ATOM 679 O O . LYS A 1 83 ? -1.725 -14.045 -14.393 1.00 93.94 83 LYS A O 1
ATOM 684 N N . ARG A 1 84 ? -1.789 -11.879 -13.764 1.00 91.38 84 ARG A N 1
ATOM 685 C CA . ARG A 1 84 ? -0.375 -11.572 -13.982 1.00 91.38 84 ARG A CA 1
ATOM 686 C C . ARG A 1 84 ? 0.482 -11.752 -12.735 1.00 91.38 84 ARG A C 1
ATOM 688 O O . ARG A 1 84 ? 1.587 -12.271 -12.825 1.00 91.38 84 ARG A O 1
ATOM 695 N N . PHE A 1 85 ? -0.019 -11.295 -11.596 1.00 92.44 85 PHE A N 1
ATOM 696 C CA . PHE A 1 85 ? 0.713 -11.277 -10.339 1.00 92.44 85 PHE A CA 1
ATOM 697 C C . PHE A 1 85 ? 0.082 -12.262 -9.354 1.00 92.44 85 PHE A C 1
ATOM 699 O O . PHE A 1 85 ? 0.222 -13.473 -9.496 1.00 92.44 85 PHE A O 1
ATOM 706 N N . ARG A 1 86 ? -0.603 -11.758 -8.324 1.00 91.25 86 ARG A N 1
ATOM 707 C CA . ARG A 1 86 ? -1.177 -12.562 -7.242 1.00 91.25 86 ARG A CA 1
ATOM 708 C C . ARG A 1 86 ? -2.564 -12.057 -6.878 1.00 91.25 86 ARG A C 1
ATOM 710 O O . ARG A 1 86 ? -2.902 -10.897 -7.106 1.00 91.25 86 ARG A O 1
ATOM 717 N N . SER A 1 87 ? -3.349 -12.915 -6.232 1.00 92.25 87 SER A N 1
ATOM 718 C CA . SER A 1 87 ? -4.677 -12.595 -5.692 1.00 92.25 87 SER A CA 1
ATOM 719 C C . SER A 1 87 ? -4.666 -11.817 -4.386 1.00 92.25 87 SER A C 1
ATOM 721 O O . SER A 1 87 ? -5.506 -12.052 -3.521 1.00 92.25 87 SER A O 1
ATOM 723 N N . ASP A 1 88 ? -3.745 -10.865 -4.269 1.00 93.75 88 ASP A N 1
ATOM 724 C CA . ASP A 1 88 ? -3.635 -9.968 -3.128 1.00 93.75 88 ASP A CA 1
ATOM 725 C C . ASP A 1 88 ? -4.156 -8.576 -3.504 1.00 93.75 88 ASP A C 1
ATOM 727 O O . ASP A 1 88 ? -3.580 -7.850 -4.320 1.00 93.75 88 ASP A O 1
ATOM 731 N N . LYS A 1 89 ? -5.287 -8.207 -2.899 1.00 95.25 89 LYS A N 1
ATOM 732 C CA . LYS A 1 89 ? -5.950 -6.929 -3.155 1.00 95.25 89 LYS A CA 1
ATOM 733 C C . LYS A 1 89 ? -5.209 -5.746 -2.529 1.00 95.25 89 LYS A C 1
ATOM 735 O O . LYS A 1 89 ? -5.297 -4.642 -3.062 1.00 95.25 89 LYS A O 1
ATOM 740 N N . LEU A 1 90 ? -4.489 -5.953 -1.425 1.00 95.56 90 LEU A N 1
ATOM 741 C CA . LEU A 1 90 ? -3.676 -4.903 -0.816 1.00 95.56 90 LEU A CA 1
ATOM 742 C C . LEU A 1 90 ? -2.459 -4.612 -1.693 1.00 95.56 90 LEU A C 1
ATOM 744 O O . LEU A 1 90 ? -2.202 -3.451 -2.002 1.00 95.56 90 LEU A O 1
ATOM 748 N N . LEU A 1 91 ? -1.786 -5.656 -2.177 1.00 95.44 91 LEU A N 1
ATOM 749 C CA . LEU A 1 91 ? -0.698 -5.519 -3.145 1.00 95.44 91 LEU A CA 1
ATOM 750 C C . LEU A 1 91 ? -1.152 -4.792 -4.416 1.00 95.44 91 LEU A C 1
ATOM 752 O O . LEU A 1 91 ? -0.461 -3.900 -4.900 1.00 95.44 91 LEU A O 1
ATOM 756 N N . TRP A 1 92 ? -2.335 -5.125 -4.938 1.00 96.88 92 TRP A N 1
ATOM 757 C CA . TRP A 1 92 ? -2.910 -4.409 -6.078 1.00 96.88 92 TRP A CA 1
ATOM 758 C C . TRP A 1 92 ? -3.113 -2.916 -5.781 1.00 96.88 92 TRP A C 1
ATOM 760 O O . TRP A 1 92 ? -2.810 -2.074 -6.620 1.00 96.88 92 TRP A O 1
ATOM 770 N N . ARG A 1 93 ? -3.568 -2.553 -4.577 1.00 97.19 93 ARG A N 1
ATOM 771 C CA . ARG A 1 93 ? -3.719 -1.147 -4.164 1.00 97.19 93 ARG A CA 1
ATOM 772 C C . ARG A 1 93 ? -2.375 -0.428 -4.025 1.00 97.19 93 ARG A C 1
ATOM 774 O O . ARG A 1 93 ? -2.253 0.703 -4.488 1.00 97.19 93 ARG A O 1
ATOM 781 N N . VAL A 1 94 ? -1.358 -1.102 -3.486 1.00 96.25 94 VAL A N 1
ATOM 782 C CA . VAL A 1 94 ? 0.033 -0.615 -3.464 1.00 96.25 94 VAL A CA 1
ATOM 783 C C . VAL A 1 94 ? 0.533 -0.350 -4.885 1.00 96.25 94 VAL A C 1
ATOM 785 O O . VAL A 1 94 ? 1.035 0.735 -5.168 1.00 96.25 94 VAL A O 1
ATOM 788 N N . TYR A 1 95 ? 0.312 -1.290 -5.801 1.00 96.19 95 TYR A N 1
ATOM 789 C CA . TYR A 1 95 ? 0.650 -1.137 -7.212 1.00 96.19 95 TYR A CA 1
ATOM 790 C C . TYR A 1 95 ? -0.032 0.083 -7.848 1.00 96.19 95 TYR A C 1
ATOM 792 O O . TYR A 1 95 ? 0.642 0.927 -8.434 1.00 96.19 95 TYR A O 1
ATOM 800 N N . GLN A 1 96 ? -1.348 0.235 -7.672 1.00 95.75 96 GLN A N 1
ATOM 801 C CA . GLN A 1 96 ? -2.104 1.386 -8.185 1.00 95.75 96 GLN A CA 1
ATOM 802 C C . GLN A 1 96 ? -1.605 2.719 -7.606 1.00 95.75 96 GLN A C 1
ATOM 804 O O . GLN A 1 96 ? -1.497 3.705 -8.331 1.00 95.75 96 GLN A O 1
ATOM 809 N N . SER A 1 97 ? -1.251 2.742 -6.318 1.00 96.50 97 SER A N 1
ATOM 810 C CA . SER A 1 97 ? -0.640 3.905 -5.668 1.00 96.50 97 SER A CA 1
ATOM 811 C C . SER A 1 97 ? 0.688 4.291 -6.322 1.00 96.50 97 SER A C 1
ATOM 813 O O . SER A 1 97 ? 0.920 5.467 -6.608 1.00 96.50 97 SER A O 1
ATOM 815 N N . ILE A 1 98 ? 1.553 3.312 -6.601 1.00 95.44 98 ILE A N 1
ATOM 816 C CA . ILE A 1 98 ? 2.832 3.548 -7.283 1.00 95.44 98 ILE A CA 1
ATOM 817 C C . ILE A 1 98 ? 2.587 4.100 -8.691 1.00 95.44 98 ILE A C 1
ATOM 819 O O . ILE A 1 98 ? 3.184 5.112 -9.047 1.00 95.44 98 ILE A O 1
ATOM 823 N N . LEU A 1 99 ? 1.674 3.503 -9.464 1.00 94.06 99 LEU A N 1
ATOM 824 C CA . LEU A 1 99 ? 1.337 3.991 -10.805 1.00 94.06 99 LEU A CA 1
ATOM 825 C C . LEU A 1 99 ? 0.806 5.425 -10.794 1.00 94.06 99 LEU A C 1
ATOM 827 O O . LEU A 1 99 ? 1.236 6.240 -11.608 1.00 94.06 99 LEU A O 1
ATOM 831 N N . GLY A 1 100 ? -0.087 5.749 -9.855 1.00 92.94 100 GLY A N 1
ATOM 832 C CA . GLY A 1 100 ? -0.629 7.100 -9.714 1.00 92.94 100 GLY A CA 1
ATOM 833 C C . GLY A 1 100 ? 0.472 8.128 -9.452 1.00 92.94 100 GLY A C 1
ATOM 834 O O . GLY A 1 100 ? 0.473 9.210 -10.036 1.00 92.94 100 GLY A O 1
ATOM 835 N N . ARG A 1 101 ? 1.462 7.771 -8.628 1.00 92.94 101 ARG A N 1
ATOM 836 C CA . ARG A 1 101 ? 2.629 8.620 -8.353 1.00 92.94 101 ARG A CA 1
ATOM 837 C C . ARG A 1 101 ? 3.591 8.723 -9.533 1.00 92.94 101 ARG A C 1
ATOM 839 O O . ARG A 1 101 ? 4.098 9.810 -9.801 1.00 92.94 101 ARG A O 1
ATOM 846 N N . LEU A 1 102 ? 3.856 7.618 -10.228 1.00 89.50 102 LEU A N 1
ATOM 847 C CA . L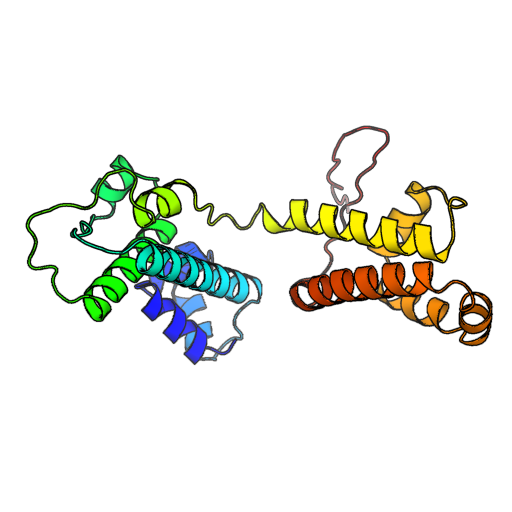EU A 1 102 ? 4.697 7.610 -11.428 1.00 89.50 102 LEU A CA 1
ATOM 848 C C . LEU A 1 102 ? 4.090 8.493 -12.514 1.00 89.50 102 LEU A C 1
ATOM 850 O O . LEU A 1 102 ? 4.802 9.309 -13.081 1.00 89.50 102 LEU A O 1
ATOM 854 N N . HIS A 1 103 ? 2.777 8.418 -12.724 1.00 88.19 103 HIS A N 1
ATOM 855 C CA . HIS A 1 103 ? 2.070 9.297 -13.656 1.00 88.19 103 HIS A CA 1
ATOM 856 C C . HIS A 1 103 ? 2.201 10.776 -13.271 1.00 88.19 103 HIS A C 1
ATOM 858 O O . HIS A 1 103 ? 2.534 11.609 -14.106 1.00 88.19 103 HIS A O 1
ATOM 864 N N . GLN A 1 104 ? 2.053 11.110 -11.985 1.00 89.12 104 GLN A N 1
ATOM 865 C CA . GLN A 1 104 ? 2.262 12.482 -11.502 1.00 89.12 104 GLN A CA 1
ATOM 866 C C . GLN A 1 104 ? 3.707 12.976 -11.668 1.00 89.12 104 GLN A C 1
ATOM 868 O O . GLN A 1 104 ? 3.924 14.166 -11.885 1.00 89.12 104 GLN A O 1
ATOM 873 N N . THR A 1 105 ? 4.691 12.083 -11.535 1.00 87.75 105 THR A N 1
ATOM 874 C CA . THR A 1 105 ? 6.122 12.435 -11.549 1.00 87.75 105 THR A CA 1
ATOM 875 C C . THR A 1 105 ? 6.678 12.507 -12.968 1.00 87.75 105 THR A C 1
ATOM 877 O O . THR A 1 105 ? 7.474 13.389 -13.276 1.00 87.75 105 THR A O 1
ATOM 880 N N . LEU A 1 106 ? 6.267 11.576 -13.829 1.00 83.25 106 LEU A N 1
ATOM 881 C CA . LEU A 1 106 ? 6.791 11.398 -15.184 1.00 83.25 106 LEU A CA 1
ATOM 882 C C . LEU A 1 106 ? 5.897 12.031 -16.257 1.00 83.25 106 LEU A C 1
ATOM 884 O O . LEU A 1 106 ? 6.342 12.214 -17.388 1.00 83.25 106 LEU A O 1
ATOM 888 N N . GLY A 1 107 ? 4.658 12.384 -15.902 1.00 79.38 107 GLY A N 1
ATOM 889 C CA . GLY A 1 107 ? 3.610 12.765 -16.844 1.00 79.38 107 GLY A CA 1
ATOM 890 C C . GLY A 1 107 ? 2.992 11.551 -17.540 1.00 79.38 107 GLY A C 1
ATOM 891 O O . GLY A 1 107 ? 3.309 10.401 -17.226 1.00 79.38 107 GLY A O 1
ATOM 892 N N . ASP A 1 108 ? 2.118 11.811 -18.516 1.00 66.00 108 ASP A N 1
ATOM 893 C CA . ASP A 1 108 ? 1.753 10.789 -19.496 1.00 66.00 108 ASP A CA 1
ATOM 894 C C . ASP A 1 108 ? 3.007 10.457 -20.302 1.00 66.00 108 ASP A C 1
ATOM 896 O O . ASP A 1 108 ? 3.522 11.338 -21.006 1.00 66.00 108 ASP A O 1
ATOM 900 N N . PRO A 1 109 ? 3.528 9.221 -20.236 1.00 60.06 109 PRO A N 1
ATOM 901 C CA . PRO A 1 109 ? 4.594 8.861 -21.133 1.00 60.06 109 PRO A CA 1
ATOM 902 C C . PRO A 1 109 ? 3.970 8.857 -22.526 1.00 60.06 109 PRO A C 1
ATOM 904 O O . PRO A 1 109 ? 3.139 8.017 -22.859 1.00 60.06 109 PRO A O 1
ATOM 907 N N . LEU A 1 110 ? 4.375 9.819 -23.354 1.00 51.34 110 LEU A N 1
ATOM 908 C CA . LEU A 1 110 ? 3.980 9.971 -24.762 1.00 51.34 110 LEU A CA 1
ATOM 909 C C . LEU A 1 110 ? 4.438 8.789 -25.646 1.00 51.34 110 LEU A C 1
ATOM 911 O O . LEU A 1 110 ? 4.545 8.926 -26.862 1.00 51.34 110 LEU A O 1
ATOM 915 N N . LYS A 1 111 ? 4.809 7.657 -25.043 1.00 59.94 111 LYS A N 1
ATOM 916 C CA . LYS A 1 111 ? 5.473 6.532 -25.683 1.00 59.94 111 LYS A CA 1
ATOM 917 C C . LYS A 1 111 ? 4.525 5.338 -25.714 1.00 59.94 111 LYS A C 1
ATOM 919 O O . LYS A 1 111 ? 4.128 4.819 -24.673 1.00 59.94 111 LYS A O 1
ATOM 924 N N . ASP A 1 112 ? 4.276 4.842 -26.923 1.00 73.12 112 ASP A N 1
ATOM 925 C CA . ASP A 1 112 ? 3.535 3.602 -27.206 1.00 73.12 112 ASP A CA 1
ATOM 926 C C . ASP A 1 112 ? 4.272 2.327 -26.736 1.00 73.12 112 ASP A C 1
ATOM 928 O O . ASP A 1 112 ? 3.827 1.204 -26.976 1.00 73.12 112 ASP A O 1
ATOM 932 N N . VAL A 1 113 ? 5.429 2.480 -26.084 1.00 84.25 113 VAL A N 1
ATOM 933 C CA . VAL A 1 113 ? 6.255 1.374 -25.599 1.00 84.25 113 VAL A CA 1
ATOM 934 C C . VAL A 1 113 ? 5.777 0.968 -24.212 1.00 84.25 113 VAL A C 1
ATOM 936 O O . VAL A 1 113 ? 5.867 1.735 -23.257 1.00 84.25 113 VAL A O 1
ATOM 939 N N . VAL A 1 114 ? 5.273 -0.255 -24.098 1.00 88.19 114 VAL A N 1
ATOM 940 C CA . VAL A 1 114 ? 4.818 -0.846 -22.834 1.00 88.19 114 VAL A CA 1
ATOM 941 C C . VAL A 1 114 ? 6.013 -1.297 -21.991 1.00 88.19 114 VAL A C 1
ATOM 943 O O . VAL A 1 114 ? 7.004 -1.787 -22.531 1.00 88.19 114 VAL A O 1
ATOM 946 N N . ALA A 1 115 ? 5.903 -1.159 -20.666 1.00 89.31 115 ALA A N 1
ATOM 947 C CA . ALA A 1 115 ? 6.904 -1.644 -19.720 1.00 89.31 115 ALA A CA 1
ATOM 948 C C . ALA A 1 115 ? 7.214 -3.139 -19.932 1.00 89.31 115 ALA A C 1
ATOM 950 O O . ALA A 1 115 ? 6.277 -3.946 -19.970 1.00 89.31 115 ALA A O 1
ATOM 951 N N . PRO A 1 116 ? 8.498 -3.528 -20.046 1.00 90.50 116 PRO A N 1
ATOM 952 C CA . PRO A 1 116 ? 8.867 -4.924 -20.227 1.00 90.50 116 PRO A CA 1
ATOM 953 C C . PRO A 1 116 ? 8.508 -5.758 -18.989 1.00 90.50 116 PRO A C 1
ATOM 955 O O . PRO A 1 116 ? 8.391 -5.244 -17.874 1.00 90.50 116 PRO A O 1
ATOM 958 N N . GLU A 1 117 ? 8.343 -7.069 -19.183 1.00 89.50 117 GLU A N 1
ATOM 959 C CA . GLU A 1 117 ? 7.995 -8.027 -18.118 1.00 89.50 117 GLU A CA 1
ATOM 960 C C . GLU A 1 117 ? 8.975 -7.996 -16.940 1.00 89.50 117 GLU A C 1
ATOM 962 O O . GLU A 1 117 ? 8.599 -8.254 -15.798 1.00 89.50 117 GLU A O 1
ATOM 967 N N . ASP A 1 118 ? 10.230 -7.659 -17.214 1.00 88.81 118 ASP A N 1
ATOM 968 C CA . ASP A 1 118 ? 11.322 -7.687 -16.262 1.00 88.81 118 ASP A CA 1
ATOM 969 C C . ASP A 1 118 ? 11.690 -6.295 -15.715 1.00 88.81 118 ASP A C 1
ATOM 971 O O . ASP A 1 118 ? 12.734 -6.163 -15.078 1.00 88.81 118 ASP A O 1
ATOM 975 N N . CYS A 1 119 ? 10.844 -5.275 -15.896 1.00 90.31 119 CYS A N 1
ATOM 976 C CA . CYS A 1 119 ? 11.063 -3.971 -15.259 1.00 90.31 119 CYS A CA 1
ATOM 977 C C . CYS A 1 119 ? 11.058 -4.075 -13.722 1.00 90.31 119 CYS A C 1
ATOM 979 O O . CYS A 1 119 ? 10.455 -4.989 -13.137 1.00 90.31 119 CYS A O 1
ATOM 981 N N . ALA A 1 120 ? 11.700 -3.119 -13.046 1.00 90.25 120 ALA A N 1
ATOM 982 C CA . ALA A 1 120 ? 11.842 -3.107 -11.592 1.00 90.25 120 ALA A CA 1
ATOM 983 C C . ALA A 1 120 ? 10.488 -3.163 -10.881 1.00 90.25 120 ALA A C 1
ATOM 985 O O . ALA A 1 120 ? 10.350 -3.899 -9.903 1.00 90.25 120 ALA A O 1
ATOM 986 N N . LEU A 1 121 ? 9.468 -2.464 -11.398 1.00 92.50 121 LEU A N 1
ATOM 987 C CA . LEU A 1 121 ? 8.128 -2.486 -10.809 1.00 92.50 121 LEU A CA 1
ATOM 988 C C . LEU A 1 121 ? 7.540 -3.899 -10.810 1.00 92.50 121 LEU A C 1
ATOM 990 O O . LEU A 1 121 ? 7.080 -4.380 -9.777 1.00 92.50 121 LEU A O 1
ATOM 994 N N . TYR A 1 122 ? 7.545 -4.577 -11.958 1.00 93.50 122 TYR A N 1
ATOM 995 C CA . TYR A 1 122 ? 6.926 -5.897 -12.077 1.00 93.50 122 TYR A CA 1
ATOM 996 C C . TYR A 1 122 ? 7.708 -6.960 -11.308 1.00 93.50 122 TYR A C 1
ATOM 998 O O . TYR A 1 122 ? 7.091 -7.791 -10.635 1.00 93.50 122 TYR A O 1
ATOM 1006 N N . LYS A 1 123 ? 9.046 -6.890 -11.312 1.00 91.75 123 LYS A N 1
ATOM 1007 C CA . LYS A 1 123 ? 9.899 -7.733 -10.459 1.00 91.75 123 LYS A CA 1
ATOM 1008 C C . LYS A 1 123 ? 9.590 -7.524 -8.978 1.00 91.75 123 LYS A C 1
ATOM 1010 O O . LYS A 1 123 ? 9.404 -8.500 -8.253 1.00 91.75 123 LYS A O 1
ATOM 1015 N N . ALA A 1 124 ? 9.498 -6.273 -8.530 1.00 91.19 124 ALA A N 1
ATOM 1016 C CA . ALA A 1 124 ? 9.219 -5.958 -7.136 1.00 91.19 124 ALA A CA 1
ATOM 1017 C C . ALA A 1 124 ? 7.832 -6.453 -6.710 1.00 91.19 124 ALA A C 1
ATOM 1019 O O . ALA A 1 124 ? 7.718 -7.176 -5.727 1.00 91.19 124 ALA A O 1
ATOM 1020 N N . ILE A 1 125 ? 6.785 -6.156 -7.485 1.00 92.38 125 ILE A N 1
ATOM 1021 C CA . ILE A 1 125 ? 5.409 -6.576 -7.177 1.00 92.38 125 ILE A CA 1
ATOM 1022 C C . ILE A 1 125 ? 5.257 -8.100 -7.158 1.00 92.38 125 ILE A C 1
ATOM 1024 O O . ILE A 1 125 ? 4.532 -8.633 -6.317 1.00 92.38 125 ILE A O 1
ATOM 1028 N N . SER A 1 126 ? 5.951 -8.811 -8.047 1.00 89.88 126 SER A N 1
ATOM 1029 C CA . SER A 1 126 ? 5.904 -10.279 -8.091 1.00 89.88 126 SER A CA 1
ATOM 1030 C C . SER A 1 126 ? 6.518 -10.922 -6.843 1.00 89.88 126 SER A C 1
ATOM 1032 O O . SER A 1 126 ? 6.049 -11.972 -6.406 1.00 89.88 126 SER A O 1
ATOM 1034 N N . ASN A 1 127 ? 7.528 -10.277 -6.252 1.00 84.19 127 ASN A N 1
ATOM 1035 C CA . ASN A 1 127 ? 8.287 -10.804 -5.116 1.00 84.19 127 ASN A CA 1
ATOM 1036 C C . ASN A 1 127 ? 7.853 -10.242 -3.753 1.00 84.19 127 ASN A C 1
ATOM 1038 O O . ASN A 1 127 ? 8.202 -10.820 -2.725 1.00 84.19 127 ASN A O 1
ATOM 1042 N N . LEU A 1 128 ? 7.123 -9.124 -3.719 1.00 79.81 128 LEU A N 1
ATOM 1043 C CA . LEU A 1 128 ? 6.797 -8.418 -2.481 1.00 79.81 128 LEU A CA 1
ATOM 1044 C C . LEU A 1 128 ? 5.839 -9.233 -1.612 1.00 79.81 128 LEU A C 1
ATOM 1046 O O . LEU A 1 128 ? 4.693 -9.406 -1.985 1.00 79.81 128 LEU A O 1
ATOM 1050 N N . ASP A 1 129 ? 6.230 -9.688 -0.428 1.00 71.69 129 ASP A N 1
ATOM 1051 C CA . ASP A 1 129 ? 5.336 -10.425 0.473 1.00 71.69 129 ASP A CA 1
ATOM 1052 C C . ASP A 1 129 ? 4.797 -9.498 1.570 1.00 71.69 129 ASP A C 1
ATOM 1054 O O . ASP A 1 129 ? 5.460 -9.269 2.577 1.00 71.69 129 ASP A O 1
ATOM 1058 N N . ILE A 1 130 ? 3.587 -8.959 1.392 1.00 62.75 130 ILE A N 1
ATOM 1059 C CA . ILE A 1 130 ? 2.914 -8.153 2.423 1.00 62.75 130 ILE A CA 1
ATOM 1060 C C . ILE A 1 130 ? 2.202 -9.113 3.398 1.00 62.75 130 ILE A C 1
ATOM 1062 O O . ILE A 1 130 ? 0.979 -9.119 3.513 1.00 62.75 130 ILE A O 1
ATOM 1066 N N . ASN A 1 131 ? 2.957 -9.996 4.062 1.00 52.44 131 ASN A N 1
ATOM 1067 C CA . ASN A 1 131 ? 2.433 -10.941 5.055 1.00 52.44 131 ASN A CA 1
ATOM 1068 C C . ASN A 1 131 ? 2.992 -10.664 6.458 1.00 52.44 131 ASN A C 1
ATOM 1070 O O . ASN A 1 131 ? 4.186 -10.803 6.719 1.00 52.44 131 ASN A O 1
ATOM 1074 N N . ALA A 1 132 ? 2.081 -10.383 7.396 1.00 44.88 132 ALA A N 1
ATOM 1075 C CA . ALA A 1 132 ? 2.342 -10.039 8.799 1.00 44.88 132 ALA A CA 1
ATOM 1076 C C . ALA A 1 132 ? 2.971 -11.163 9.657 1.00 44.88 132 ALA A C 1
ATOM 1078 O O . ALA A 1 132 ? 3.241 -10.958 10.836 1.00 44.88 132 ALA A O 1
ATOM 1079 N N . SER A 1 133 ? 3.180 -12.363 9.110 1.00 41.44 133 SER A N 1
ATOM 1080 C CA . SER A 1 133 ? 3.646 -13.535 9.866 1.00 41.44 133 SER A CA 1
ATOM 1081 C C . SER A 1 133 ? 5.141 -13.831 9.732 1.00 41.44 133 SER A C 1
ATOM 1083 O O . SER A 1 133 ? 5.656 -14.635 10.503 1.00 41.44 133 SER A O 1
ATOM 1085 N N . LYS A 1 134 ? 5.855 -13.216 8.780 1.00 40.59 134 LYS A N 1
ATOM 1086 C CA . LYS A 1 134 ? 7.309 -13.428 8.640 1.00 40.59 134 LYS A CA 1
ATOM 1087 C C . LYS A 1 134 ? 8.135 -12.597 9.615 1.00 40.59 134 LYS A C 1
ATOM 1089 O O . LYS A 1 134 ? 9.221 -13.016 10.004 1.00 40.59 134 LYS A O 1
ATOM 1094 N N . LEU A 1 135 ? 7.591 -11.468 10.069 1.00 38.31 135 LEU A N 1
ATOM 1095 C CA . LEU A 1 135 ? 8.337 -10.543 10.912 1.00 38.31 135 LEU A CA 1
ATOM 1096 C C . LEU A 1 135 ? 8.599 -11.083 12.321 1.00 38.31 135 LEU A C 1
ATOM 1098 O O . LEU A 1 135 ? 9.609 -10.705 12.897 1.00 38.31 135 LEU A O 1
ATOM 1102 N N . SER A 1 136 ? 7.764 -11.962 12.892 1.00 45.78 136 SER A N 1
ATOM 1103 C CA . SER A 1 136 ? 8.000 -12.436 14.269 1.00 45.78 136 SER A CA 1
ATOM 1104 C C . SER A 1 136 ? 9.093 -13.504 14.344 1.00 45.78 136 SER A C 1
ATOM 1106 O O . SER A 1 136 ? 9.941 -13.437 15.220 1.00 45.78 136 SER A O 1
ATOM 1108 N N . ALA A 1 137 ? 9.131 -14.458 13.411 1.00 40.53 137 ALA A N 1
ATOM 1109 C CA . ALA A 1 137 ? 10.062 -15.585 13.495 1.00 40.53 137 ALA A CA 1
ATOM 1110 C C . ALA A 1 137 ? 11.501 -15.202 13.107 1.00 40.53 137 ALA A C 1
ATOM 1112 O O . ALA A 1 137 ? 12.454 -15.613 13.769 1.00 40.53 137 ALA A O 1
ATOM 1113 N N . GLU A 1 138 ? 11.668 -14.394 12.054 1.00 46.59 138 GLU A N 1
ATOM 1114 C CA . GLU A 1 138 ? 12.996 -13.963 11.601 1.00 46.59 138 GLU A CA 1
ATOM 1115 C C . GLU A 1 138 ? 13.591 -12.886 12.523 1.00 46.59 138 GLU A C 1
ATOM 1117 O O . GLU A 1 138 ? 14.795 -12.914 12.786 1.00 46.59 138 GLU A O 1
ATOM 1122 N N . SER A 1 139 ? 12.763 -12.002 13.101 1.00 54.16 139 SER A N 1
ATOM 1123 C CA . SER A 1 139 ? 13.240 -11.019 14.087 1.00 54.16 139 SER A CA 1
ATOM 1124 C C . SER A 1 139 ? 13.559 -11.652 15.444 1.00 54.16 139 SER A C 1
ATOM 1126 O O . SER A 1 139 ? 14.582 -11.306 16.030 1.00 54.16 139 SER A O 1
ATOM 1128 N N . GLU A 1 140 ? 12.775 -12.623 15.931 1.00 50.78 140 GLU A N 1
ATOM 1129 C CA . GLU A 1 140 ? 13.076 -13.333 17.183 1.00 50.78 140 GLU A CA 1
ATOM 1130 C C . GLU A 1 140 ? 14.380 -14.133 17.078 1.00 50.78 140 GLU A C 1
ATOM 1132 O O . GLU A 1 140 ? 15.207 -14.081 17.991 1.00 50.78 140 GLU A O 1
ATOM 1137 N N . ALA A 1 141 ? 14.617 -14.808 15.948 1.00 54.19 141 ALA A N 1
ATOM 1138 C CA . ALA A 1 141 ? 15.863 -15.529 15.701 1.00 54.19 141 ALA A CA 1
ATOM 1139 C C . ALA A 1 141 ? 17.072 -14.582 15.584 1.00 54.19 141 ALA A C 1
ATOM 1141 O O . ALA A 1 141 ? 18.129 -14.858 16.159 1.00 54.19 141 ALA A O 1
ATOM 1142 N N . ALA A 1 142 ? 16.920 -13.446 14.892 1.00 52.66 142 ALA A N 1
ATOM 1143 C CA . ALA A 1 142 ? 17.977 -12.444 14.753 1.00 52.66 142 ALA A CA 1
ATOM 1144 C C . ALA A 1 142 ? 18.318 -11.769 16.093 1.00 52.66 142 ALA A C 1
ATOM 1146 O O . ALA A 1 142 ? 19.494 -11.634 16.439 1.00 52.66 142 ALA A O 1
ATOM 1147 N N . VAL A 1 143 ? 17.307 -11.412 16.892 1.00 60.53 143 VAL A N 1
ATOM 1148 C CA . VAL A 1 143 ? 17.491 -10.839 18.234 1.00 60.53 143 VAL A CA 1
ATOM 1149 C C . VAL A 1 143 ? 18.135 -11.858 19.172 1.00 60.53 143 VAL A C 1
ATOM 1151 O O . VAL A 1 143 ? 19.096 -11.518 19.863 1.00 60.53 143 VAL A O 1
ATOM 1154 N N . ALA A 1 144 ? 17.677 -13.113 19.173 1.00 65.69 144 ALA A N 1
ATOM 1155 C CA . ALA A 1 144 ? 18.275 -14.174 19.982 1.00 65.69 144 ALA A CA 1
ATOM 1156 C C . ALA A 1 144 ? 19.750 -14.413 19.615 1.00 65.69 144 ALA A C 1
ATOM 1158 O O . ALA A 1 144 ? 20.598 -14.544 20.501 1.00 65.69 144 ALA A O 1
ATOM 1159 N N . TYR A 1 145 ? 20.076 -14.400 18.320 1.00 62.53 145 TYR A N 1
ATOM 1160 C CA . TYR A 1 145 ? 21.444 -14.547 17.827 1.00 62.53 145 TYR A CA 1
ATOM 1161 C C . TYR A 1 145 ? 22.352 -13.386 18.261 1.00 62.53 145 TYR A C 1
ATOM 1163 O O . TYR A 1 145 ? 23.439 -13.613 18.801 1.00 62.53 145 TYR A O 1
ATOM 1171 N N . LEU A 1 146 ? 21.908 -12.138 18.079 1.00 59.03 146 LEU A N 1
ATOM 1172 C CA . LEU A 1 146 ? 22.679 -10.950 18.458 1.00 59.03 146 LEU A CA 1
ATOM 1173 C C . LEU A 1 146 ? 22.869 -10.848 19.978 1.00 59.03 146 LEU A C 1
ATOM 1175 O O . LEU A 1 146 ? 23.973 -10.557 20.444 1.00 59.03 146 LEU A O 1
ATOM 1179 N N . MET A 1 147 ? 21.834 -11.170 20.759 1.00 62.09 147 MET A N 1
ATOM 1180 C CA . MET A 1 147 ? 21.916 -11.230 22.222 1.00 62.09 147 MET A CA 1
ATOM 1181 C C . MET A 1 147 ? 22.874 -12.331 22.691 1.00 62.09 147 MET A C 1
ATOM 1183 O O . MET A 1 147 ? 23.678 -12.091 23.593 1.00 62.09 147 MET A O 1
ATOM 1187 N N . GLY A 1 148 ? 22.861 -13.501 22.043 1.00 64.75 148 GLY A N 1
ATOM 1188 C CA . GLY A 1 148 ? 23.820 -14.578 22.299 1.00 64.75 148 GLY A CA 1
ATOM 1189 C C . GLY A 1 148 ? 25.269 -14.153 22.038 1.00 64.75 148 GLY A C 1
ATOM 1190 O O . GLY A 1 148 ? 26.146 -14.403 22.868 1.00 64.75 148 GLY A O 1
ATOM 1191 N N . ARG A 1 149 ? 25.525 -13.432 20.937 1.00 57.50 149 ARG A N 1
ATOM 1192 C CA . ARG A 1 149 ? 26.861 -12.895 20.620 1.00 57.50 149 ARG A CA 1
ATOM 1193 C C . ARG A 1 149 ? 27.326 -11.848 21.625 1.00 57.50 149 ARG A C 1
ATOM 1195 O O . ARG A 1 149 ? 28.465 -11.922 22.081 1.00 57.50 149 ARG A O 1
ATOM 1202 N N . LEU A 1 150 ? 26.464 -10.898 21.993 1.00 60.31 150 LEU A N 1
ATOM 1203 C CA . LEU A 1 150 ? 26.795 -9.880 22.991 1.00 60.31 150 LEU A CA 1
ATOM 1204 C C . LEU A 1 150 ? 27.165 -10.531 24.333 1.00 60.31 150 LEU A C 1
ATOM 1206 O O . LEU A 1 150 ? 28.144 -10.141 24.965 1.00 60.31 150 LEU A O 1
ATOM 1210 N N . TYR A 1 151 ? 26.433 -11.570 24.739 1.00 63.88 151 TYR A N 1
ATOM 1211 C CA . TYR A 1 151 ? 26.688 -12.266 25.997 1.00 63.88 151 TYR A CA 1
ATOM 1212 C C . TYR A 1 151 ? 27.976 -13.101 25.969 1.00 63.88 151 TYR A C 1
ATOM 1214 O O . TYR A 1 151 ? 28.751 -13.040 26.922 1.00 63.88 151 TYR A O 1
ATOM 1222 N N . ALA A 1 152 ? 28.262 -13.810 24.870 1.00 59.62 152 ALA A N 1
ATOM 1223 C CA . ALA A 1 152 ? 29.520 -14.543 24.694 1.00 59.62 152 ALA A CA 1
ATOM 1224 C C . ALA A 1 152 ? 30.743 -13.612 24.789 1.00 59.62 152 ALA A C 1
ATOM 1226 O O . ALA A 1 152 ? 31.761 -13.961 25.385 1.00 59.62 152 ALA A O 1
ATOM 1227 N N . VAL A 1 153 ? 30.619 -12.386 24.271 1.00 62.41 153 VAL A N 1
ATOM 1228 C CA . VAL A 1 153 ? 31.671 -11.367 24.361 1.00 62.41 153 VAL A CA 1
ATOM 1229 C C . VAL A 1 153 ? 31.845 -10.836 25.792 1.00 62.41 153 VAL A C 1
ATOM 1231 O O . VAL A 1 153 ? 32.980 -10.597 26.210 1.00 62.41 153 VAL A O 1
ATOM 1234 N N . ILE A 1 154 ? 30.756 -10.665 26.553 1.00 59.34 154 ILE A N 1
ATOM 1235 C CA . ILE A 1 154 ? 30.801 -10.105 27.916 1.00 59.34 154 ILE A CA 1
ATOM 1236 C C . ILE A 1 154 ? 31.227 -11.151 28.961 1.00 59.34 154 ILE A C 1
ATOM 1238 O O . ILE A 1 154 ? 32.014 -10.832 29.852 1.00 59.34 154 ILE A O 1
ATOM 1242 N N . PHE A 1 155 ? 30.735 -12.389 28.865 1.00 60.75 155 PHE A N 1
ATOM 1243 C CA . PHE A 1 155 ? 30.858 -13.395 29.931 1.00 60.75 155 PHE A CA 1
ATOM 1244 C C . PHE A 1 155 ? 31.750 -14.597 29.571 1.00 60.75 155 PHE A C 1
ATOM 1246 O O . PHE A 1 155 ? 32.125 -15.364 30.461 1.00 60.75 155 PHE A O 1
ATOM 1253 N N . GLY A 1 156 ? 32.148 -14.739 28.300 1.00 62.41 156 GLY A N 1
ATOM 1254 C CA . GLY A 1 156 ? 32.897 -15.897 27.801 1.00 62.41 156 GLY A CA 1
ATOM 1255 C C . GLY A 1 156 ? 32.080 -17.200 27.792 1.00 62.41 156 GLY A C 1
ATOM 1256 O O . GLY A 1 156 ? 30.934 -17.231 28.237 1.00 62.41 156 GLY A O 1
ATOM 1257 N N . ASP A 1 157 ? 32.682 -18.292 27.308 1.00 53.12 157 ASP A N 1
ATOM 1258 C CA . ASP A 1 157 ? 32.027 -19.585 26.994 1.00 53.12 157 ASP A CA 1
ATOM 1259 C C . ASP A 1 157 ? 31.517 -20.406 28.206 1.00 53.12 157 ASP A C 1
ATOM 1261 O O . ASP A 1 157 ? 31.446 -21.632 28.152 1.00 53.12 157 ASP A O 1
ATOM 1265 N N . LYS A 1 158 ? 31.204 -19.785 29.348 1.00 49.38 158 LYS A N 1
ATOM 1266 C CA . LYS A 1 158 ? 30.989 -20.500 30.622 1.00 49.38 158 LYS A CA 1
ATOM 1267 C C . LYS A 1 158 ? 29.530 -20.700 31.049 1.00 49.38 158 LYS A C 1
ATOM 1269 O O . LYS A 1 158 ? 29.309 -21.091 32.193 1.00 49.38 158 LYS A O 1
ATOM 1274 N N . ILE A 1 159 ? 28.539 -20.454 30.190 1.00 50.19 159 ILE A N 1
ATOM 1275 C CA . ILE A 1 159 ? 27.118 -20.623 30.553 1.00 50.19 159 ILE A CA 1
ATOM 1276 C C . ILE A 1 159 ? 26.375 -21.426 29.482 1.00 50.19 159 ILE A C 1
ATOM 1278 O O . ILE A 1 159 ? 26.483 -21.135 28.293 1.00 50.19 159 ILE A O 1
ATOM 1282 N N . GLU A 1 160 ? 25.601 -22.425 29.915 1.00 50.47 160 GLU A N 1
ATOM 1283 C CA . GLU A 1 160 ? 24.792 -23.267 29.031 1.00 50.47 160 GLU A CA 1
ATOM 1284 C C . GLU A 1 160 ? 23.609 -22.479 28.416 1.00 50.47 160 GLU A C 1
ATOM 1286 O O . GLU A 1 160 ? 22.836 -21.857 29.156 1.00 50.47 160 GLU A O 1
ATOM 1291 N N . PRO A 1 161 ? 23.414 -22.524 27.080 1.00 45.41 161 PRO A N 1
ATOM 1292 C CA . PRO A 1 161 ? 22.409 -21.726 26.361 1.00 45.41 161 PRO A CA 1
ATOM 1293 C C . PRO A 1 161 ? 20.965 -21.887 26.865 1.00 45.41 161 PRO A C 1
ATOM 1295 O O . PRO A 1 161 ? 20.181 -20.937 26.839 1.00 45.41 161 PRO A O 1
ATOM 1298 N N . ASN A 1 162 ? 20.615 -23.070 27.374 1.00 46.69 162 ASN A N 1
ATOM 1299 C CA . ASN A 1 162 ? 19.242 -23.422 27.748 1.00 46.69 162 ASN A CA 1
ATOM 1300 C C . ASN A 1 162 ? 18.767 -22.732 29.040 1.00 46.69 162 ASN A C 1
ATOM 1302 O O . ASN A 1 162 ? 17.577 -22.459 29.198 1.00 46.69 162 ASN A O 1
ATOM 1306 N N . ILE A 1 163 ? 19.686 -22.377 29.946 1.00 48.28 163 ILE A N 1
ATOM 1307 C CA . ILE A 1 163 ? 19.366 -21.635 31.180 1.00 48.28 163 ILE A CA 1
ATOM 1308 C C . ILE A 1 163 ? 19.015 -20.171 30.852 1.00 48.28 163 ILE A C 1
ATOM 1310 O O . ILE A 1 163 ? 18.195 -19.540 31.522 1.00 48.28 163 ILE A O 1
ATOM 1314 N N . MET A 1 164 ? 19.606 -19.637 29.782 1.00 48.47 164 MET A N 1
ATOM 1315 C CA . MET A 1 164 ? 19.548 -18.223 29.412 1.00 48.47 164 MET A CA 1
ATOM 1316 C C . MET A 1 164 ? 18.261 -17.831 28.684 1.00 48.47 164 MET A C 1
ATOM 1318 O O . MET A 1 164 ? 17.718 -16.754 28.940 1.00 48.47 164 MET A O 1
ATOM 1322 N N . ILE A 1 165 ? 17.743 -18.712 27.825 1.00 46.69 165 ILE A N 1
ATOM 1323 C CA . ILE A 1 165 ? 16.482 -18.490 27.103 1.00 46.69 165 ILE A CA 1
ATOM 1324 C C . ILE A 1 165 ? 15.334 -18.325 28.115 1.00 46.69 165 ILE A C 1
ATOM 1326 O O . ILE A 1 165 ? 14.611 -17.332 28.079 1.00 46.69 165 ILE A O 1
ATOM 1330 N N . ASN A 1 166 ? 15.240 -19.199 29.120 1.00 42.59 166 ASN A N 1
ATOM 1331 C CA . ASN A 1 166 ? 14.196 -19.098 30.147 1.00 42.59 166 ASN A CA 1
ATOM 1332 C C . ASN A 1 166 ? 14.266 -17.800 30.977 1.00 42.59 166 ASN A C 1
ATOM 1334 O O . ASN A 1 166 ? 13.236 -17.234 31.337 1.00 42.59 166 ASN A O 1
ATOM 1338 N N . TYR A 1 167 ? 15.459 -17.282 31.276 1.00 43.50 167 TYR A N 1
ATOM 1339 C CA . TYR A 1 167 ? 15.593 -16.105 32.143 1.00 43.50 167 TYR A CA 1
ATOM 1340 C C . TYR A 1 167 ? 15.219 -14.789 31.432 1.00 43.50 167 TYR A C 1
ATOM 1342 O O . TYR A 1 167 ? 14.588 -13.911 32.027 1.00 43.50 167 TYR A O 1
ATOM 1350 N N . PHE A 1 168 ? 15.564 -14.656 30.146 1.00 46.44 168 PHE A N 1
ATOM 1351 C CA . PHE A 1 168 ? 15.316 -13.437 29.366 1.00 46.44 168 PHE A CA 1
ATOM 1352 C C . PHE A 1 168 ? 13.881 -13.320 28.847 1.00 46.44 168 PHE A C 1
ATOM 1354 O O . PHE A 1 168 ? 13.329 -12.219 28.859 1.00 46.44 168 PHE A O 1
ATOM 1361 N N . PHE A 1 169 ? 13.251 -14.434 28.462 1.00 47.25 169 PHE A N 1
ATOM 1362 C CA . PHE A 1 169 ? 11.857 -14.422 28.006 1.00 47.25 169 PHE A CA 1
ATOM 1363 C C . PHE A 1 169 ? 10.864 -14.118 29.136 1.00 47.25 169 PHE A C 1
ATOM 1365 O O . PHE A 1 169 ? 9.770 -13.616 28.876 1.00 47.25 169 PHE A O 1
ATOM 1372 N N . HIS A 1 170 ? 11.237 -14.366 30.397 1.00 45.44 170 HIS A N 1
ATOM 1373 C CA . HIS A 1 170 ? 10.329 -14.173 31.523 1.00 45.44 170 HIS A CA 1
ATOM 1374 C C . HIS A 1 170 ? 10.473 -12.826 32.249 1.00 45.44 170 HIS A C 1
ATOM 1376 O O . HIS A 1 170 ? 9.460 -12.347 32.758 1.00 45.44 170 HIS A O 1
ATOM 1382 N N . GLN A 1 171 ? 11.656 -12.185 32.320 1.00 42.06 171 GLN A N 1
ATOM 1383 C CA . GLN A 1 171 ? 11.833 -10.906 33.054 1.00 42.06 171 GLN A CA 1
ATOM 1384 C C . GLN A 1 171 ? 12.899 -9.943 32.464 1.00 42.06 171 GLN A C 1
ATOM 1386 O O . GLN A 1 171 ? 13.870 -9.606 33.152 1.00 42.06 171 GLN A O 1
ATOM 1391 N N . PRO A 1 172 ? 12.711 -9.394 31.247 1.00 40.44 172 PRO A N 1
ATOM 1392 C CA . PRO A 1 172 ? 13.717 -8.556 30.571 1.00 40.44 172 PRO A CA 1
ATOM 1393 C C . PRO A 1 172 ? 14.088 -7.272 31.342 1.00 40.44 172 PRO A C 1
ATOM 1395 O O . PRO A 1 172 ? 15.246 -6.858 31.362 1.00 40.44 172 PRO A O 1
ATOM 1398 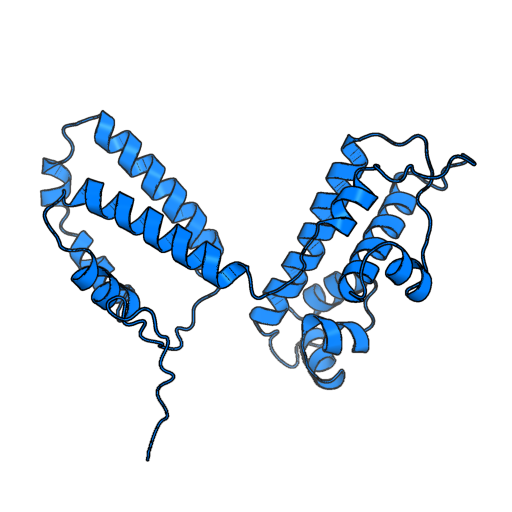N N . LEU A 1 173 ? 13.141 -6.669 32.069 1.00 34.50 173 LEU A N 1
ATOM 1399 C CA . LEU A 1 173 ? 13.366 -5.423 32.817 1.00 34.50 173 LEU A CA 1
ATOM 1400 C C . LEU A 1 173 ? 14.117 -5.605 34.149 1.00 34.50 173 LEU A C 1
ATOM 1402 O O . LEU A 1 173 ? 14.646 -4.631 34.681 1.00 34.50 173 LEU A O 1
ATOM 1406 N N . LYS A 1 174 ? 14.213 -6.830 34.689 1.00 38.03 174 LYS A N 1
ATOM 1407 C CA . LYS A 1 174 ? 14.966 -7.093 35.934 1.00 38.03 174 LYS A CA 1
ATOM 1408 C C . LYS A 1 174 ? 16.436 -7.449 35.704 1.00 38.03 174 LYS A C 1
ATOM 1410 O O . LYS A 1 174 ? 17.196 -7.474 36.667 1.00 38.03 174 LYS A O 1
ATOM 1415 N N . ALA A 1 175 ? 16.849 -7.685 34.459 1.00 39.03 175 ALA A N 1
ATOM 1416 C CA . ALA A 1 175 ? 18.246 -7.953 34.112 1.00 39.03 175 ALA A CA 1
ATOM 1417 C C . ALA A 1 175 ? 19.087 -6.666 33.983 1.00 39.03 175 ALA A C 1
ATOM 1419 O O . ALA A 1 175 ? 20.288 -6.677 34.247 1.00 39.03 175 ALA A O 1
ATOM 1420 N N . LEU A 1 176 ? 18.455 -5.535 33.649 1.00 35.84 176 LEU A N 1
ATOM 1421 C CA . LEU A 1 176 ? 19.113 -4.235 33.455 1.00 35.84 176 LEU A CA 1
ATOM 1422 C C . LEU A 1 176 ? 19.899 -3.709 34.680 1.00 35.84 176 LEU A C 1
ATOM 1424 O O . LEU A 1 176 ? 20.997 -3.186 34.482 1.00 35.84 176 LEU A O 1
ATOM 1428 N N . PRO A 1 177 ? 19.442 -3.868 35.941 1.00 34.06 177 PRO A N 1
ATOM 1429 C CA . PRO A 1 177 ? 20.201 -3.403 37.105 1.00 34.06 177 PRO A CA 1
ATOM 1430 C C . PRO A 1 177 ? 21.435 -4.255 37.438 1.00 34.06 177 PRO A C 1
ATOM 1432 O O . PRO A 1 177 ? 22.347 -3.758 38.096 1.00 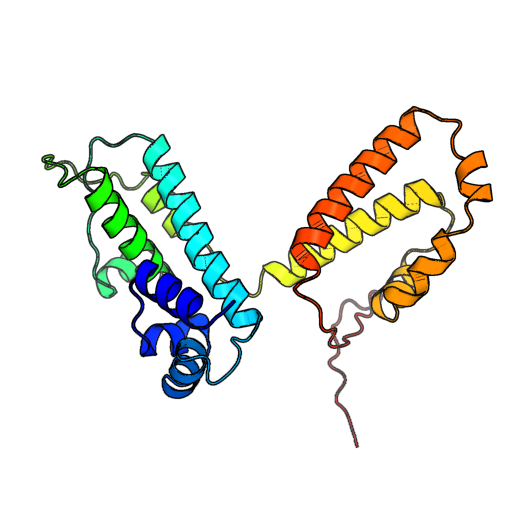34.06 177 PRO A O 1
ATOM 1435 N N . LEU A 1 178 ? 21.507 -5.513 36.981 1.00 34.41 178 LEU A N 1
ATOM 1436 C CA . LEU A 1 178 ? 22.659 -6.391 37.242 1.00 34.41 178 LEU A CA 1
ATOM 1437 C C . LEU A 1 178 ? 23.882 -6.038 36.378 1.00 34.41 178 LEU A C 1
ATOM 1439 O O . LEU A 1 178 ? 25.003 -6.398 36.722 1.00 34.41 178 LEU A O 1
ATOM 1443 N N . VAL A 1 179 ? 23.689 -5.261 35.310 1.00 41.88 179 VAL A N 1
ATOM 1444 C CA . VAL A 1 179 ? 24.756 -4.779 34.412 1.00 41.88 179 VAL A CA 1
ATOM 1445 C C . VAL A 1 179 ? 25.403 -3.479 34.936 1.00 41.88 179 VAL A C 1
ATOM 1447 O O . VAL A 1 179 ? 26.405 -3.002 34.408 1.00 41.88 179 VAL A O 1
ATOM 1450 N N . ALA A 1 180 ? 24.882 -2.898 36.024 1.00 35.50 180 ALA A N 1
ATOM 1451 C CA . ALA A 1 180 ? 25.278 -1.576 36.509 1.00 35.50 180 ALA A CA 1
ATOM 1452 C C . ALA A 1 180 ? 26.404 -1.562 37.566 1.00 35.50 180 ALA A C 1
ATOM 1454 O O . ALA A 1 180 ? 26.606 -0.533 38.218 1.00 35.50 180 ALA A O 1
ATOM 1455 N N . ASN A 1 181 ? 27.190 -2.633 37.740 1.00 39.09 181 ASN A N 1
ATOM 1456 C CA . ASN A 1 181 ? 28.379 -2.558 38.596 1.00 39.09 181 ASN A CA 1
ATOM 1457 C C . ASN A 1 181 ? 29.580 -1.972 37.823 1.00 39.09 181 ASN A C 1
ATOM 1459 O O . ASN A 1 181 ? 30.439 -2.676 37.293 1.00 39.09 181 ASN A O 1
ATOM 1463 N N . ARG A 1 182 ? 29.630 -0.632 37.757 1.00 40.69 182 ARG A N 1
ATOM 1464 C CA . ARG A 1 182 ? 30.628 0.195 37.034 1.00 40.69 182 ARG A CA 1
ATOM 1465 C C . ARG A 1 182 ? 32.104 -0.169 37.272 1.00 40.69 182 ARG A C 1
ATOM 1467 O O . ARG A 1 182 ? 32.956 0.244 36.483 1.00 40.69 182 ARG A O 1
ATOM 1474 N N . ASN A 1 183 ? 32.429 -0.884 38.348 1.00 40.34 183 ASN A N 1
ATOM 1475 C CA . ASN A 1 183 ? 33.809 -1.188 38.726 1.00 40.34 183 ASN A CA 1
ATOM 1476 C C . ASN A 1 183 ? 34.377 -2.443 38.044 1.00 40.34 183 ASN A C 1
ATOM 1478 O O . ASN A 1 183 ? 35.577 -2.472 37.770 1.00 40.34 183 ASN A O 1
ATOM 1482 N N . GLU A 1 184 ? 33.548 -3.423 37.679 1.00 44.00 184 GLU A N 1
ATOM 1483 C CA . GLU A 1 184 ? 34.003 -4.597 36.915 1.00 44.00 184 GLU A CA 1
ATOM 1484 C C . GLU A 1 184 ? 34.210 -4.252 35.433 1.00 44.00 184 GLU A C 1
ATOM 1486 O O . GLU A 1 184 ? 35.227 -4.621 34.842 1.00 44.00 184 GLU A O 1
ATOM 1491 N N . PHE A 1 185 ? 33.350 -3.389 34.878 1.00 39.44 185 PHE A N 1
ATOM 1492 C CA . PHE A 1 185 ? 33.482 -2.848 33.518 1.00 39.44 185 PHE A CA 1
ATOM 1493 C C . PHE A 1 185 ? 34.795 -2.083 33.286 1.00 39.44 185 PHE A C 1
ATOM 1495 O O . PHE A 1 185 ? 35.383 -2.144 32.208 1.00 39.44 185 PHE A O 1
ATOM 1502 N N . ARG A 1 186 ? 35.310 -1.377 34.302 1.00 41.81 186 ARG A N 1
ATOM 1503 C CA . ARG A 1 186 ? 36.597 -0.665 34.199 1.00 41.81 186 ARG A CA 1
ATOM 1504 C C . ARG A 1 186 ? 37.801 -1.605 34.135 1.00 41.81 186 ARG A C 1
ATOM 1506 O O . ARG A 1 186 ? 38.832 -1.201 33.603 1.00 41.81 186 ARG A O 1
ATOM 1513 N N . LYS A 1 187 ? 37.683 -2.833 34.650 1.00 41.94 187 LYS A N 1
ATOM 1514 C CA . LYS A 1 187 ? 38.774 -3.818 34.675 1.00 41.94 187 LYS A CA 1
ATOM 1515 C C . LYS A 1 187 ? 38.892 -4.590 33.353 1.00 41.94 187 LYS A C 1
ATOM 1517 O O . LYS A 1 187 ? 40.002 -4.960 32.988 1.00 41.94 187 LYS A O 1
ATOM 1522 N N . ALA A 1 188 ? 37.790 -4.746 32.611 1.00 42.28 188 ALA A N 1
ATOM 1523 C CA . ALA A 1 188 ? 37.758 -5.348 31.269 1.00 42.28 188 ALA A CA 1
ATOM 1524 C C . ALA A 1 188 ? 38.230 -4.401 30.136 1.00 42.28 188 ALA A C 1
ATOM 1526 O O . ALA A 1 188 ? 38.576 -4.850 29.050 1.00 42.28 188 ALA A O 1
ATOM 1527 N N . ARG A 1 189 ? 38.315 -3.093 30.411 1.00 42.00 189 ARG A N 1
ATOM 1528 C CA . ARG A 1 189 ? 38.577 -1.981 29.471 1.00 42.00 189 ARG A CA 1
ATOM 1529 C C . ARG A 1 189 ? 40.004 -1.896 28.885 1.00 42.00 189 ARG A C 1
ATOM 1531 O O . ARG A 1 189 ? 40.405 -0.833 28.420 1.00 42.00 189 ARG A O 1
ATOM 1538 N N . LYS A 1 190 ? 40.824 -2.950 28.990 1.00 45.75 190 LYS A N 1
ATOM 1539 C CA . LYS A 1 190 ? 42.240 -2.926 28.559 1.00 45.75 190 LYS A CA 1
ATOM 1540 C C . LYS A 1 190 ? 42.496 -3.471 27.148 1.00 45.75 190 LYS A C 1
ATOM 1542 O O . LYS A 1 190 ? 43.574 -3.202 26.627 1.00 45.75 190 LYS A O 1
ATOM 1547 N N . ASP A 1 191 ? 41.521 -4.118 26.507 1.00 51.66 191 ASP A N 1
ATOM 1548 C CA . ASP A 1 191 ? 41.677 -4.674 25.154 1.00 51.66 191 ASP A CA 1
ATOM 1549 C C . ASP A 1 191 ? 40.894 -3.859 24.115 1.00 51.66 191 ASP A C 1
ATOM 1551 O O . ASP A 1 191 ? 39.674 -3.954 23.989 1.00 51.66 191 ASP A O 1
ATOM 1555 N N . LYS A 1 192 ? 41.627 -3.058 23.337 1.00 48.06 192 LYS A N 1
ATOM 1556 C CA . LYS A 1 192 ? 41.094 -2.077 22.375 1.00 48.06 192 LYS A CA 1
ATOM 1557 C C . LYS A 1 192 ? 40.270 -2.697 21.227 1.00 48.06 192 LYS A C 1
ATOM 1559 O O . LYS A 1 192 ? 39.415 -2.021 20.667 1.00 48.06 192 LYS A O 1
ATOM 1564 N N . GLU A 1 193 ? 40.504 -3.968 20.886 1.00 48.28 193 GLU A N 1
ATOM 1565 C CA . GLU A 1 193 ? 39.737 -4.709 19.864 1.00 48.28 193 GLU A CA 1
ATOM 1566 C C . GLU A 1 193 ? 38.372 -5.194 20.371 1.00 48.28 193 GLU A C 1
ATOM 1568 O O . GLU A 1 193 ? 37.398 -5.190 19.615 1.00 48.28 193 GLU A O 1
ATOM 1573 N N . LYS A 1 194 ? 38.261 -5.548 21.660 1.00 47.06 194 LYS A N 1
ATOM 1574 C CA . LYS A 1 194 ? 36.974 -5.922 22.265 1.00 47.06 194 LYS A CA 1
ATOM 1575 C C . LYS A 1 194 ? 36.044 -4.718 22.389 1.00 47.06 194 LYS A C 1
ATOM 1577 O O . LYS A 1 194 ? 34.849 -4.873 22.173 1.00 47.06 194 LYS A O 1
ATOM 1582 N N . ASP A 1 195 ? 36.583 -3.526 22.647 1.00 47.59 195 ASP A N 1
ATOM 1583 C CA . ASP A 1 195 ? 35.801 -2.284 22.701 1.00 47.59 195 ASP A CA 1
ATOM 1584 C C . ASP A 1 195 ? 35.121 -1.969 21.359 1.00 47.59 195 ASP A C 1
ATOM 1586 O O . ASP A 1 195 ? 33.955 -1.574 21.344 1.00 47.59 195 ASP A O 1
ATOM 1590 N N . LEU A 1 196 ? 35.804 -2.185 20.229 1.00 50.09 196 LEU A N 1
ATOM 1591 C CA . LEU A 1 196 ? 35.230 -1.942 18.902 1.00 50.09 196 LEU A CA 1
ATOM 1592 C C . LEU A 1 196 ? 34.138 -2.968 18.565 1.00 50.09 196 LEU A C 1
ATOM 1594 O O . LEU A 1 196 ? 33.067 -2.598 18.092 1.00 50.09 196 LEU A O 1
ATOM 1598 N N . LEU A 1 197 ? 34.375 -4.247 18.879 1.00 48.69 197 LEU A N 1
ATOM 1599 C CA . LEU A 1 197 ? 33.398 -5.316 18.669 1.00 48.69 197 LEU A CA 1
ATOM 1600 C C . LEU A 1 197 ? 32.145 -5.121 19.540 1.00 48.69 197 LEU A C 1
ATOM 1602 O O . LEU A 1 197 ? 31.031 -5.238 19.042 1.00 48.69 197 LEU A O 1
ATOM 1606 N N . ILE A 1 198 ? 32.315 -4.778 20.820 1.00 47.25 198 ILE A N 1
ATOM 1607 C CA . ILE A 1 198 ? 31.208 -4.517 21.752 1.00 47.25 198 ILE A CA 1
ATOM 1608 C C . ILE A 1 198 ? 30.434 -3.269 21.333 1.00 47.25 198 ILE A C 1
ATOM 1610 O O . ILE A 1 198 ? 29.210 -3.292 21.344 1.00 47.25 198 ILE A O 1
ATOM 1614 N N . THR A 1 199 ? 31.117 -2.194 20.933 1.00 49.69 199 THR A N 1
ATOM 1615 C CA . THR A 1 199 ? 30.454 -0.959 20.486 1.00 49.69 199 THR A CA 1
ATOM 1616 C C . THR A 1 199 ? 29.639 -1.197 19.217 1.00 49.69 199 THR A C 1
ATOM 1618 O O . THR A 1 199 ? 28.504 -0.739 19.140 1.00 49.69 199 THR A O 1
ATOM 1621 N N . ASN A 1 200 ? 30.166 -1.974 18.267 1.00 52.81 200 ASN A N 1
ATOM 1622 C CA . ASN A 1 200 ? 29.442 -2.333 17.049 1.00 52.81 200 ASN A CA 1
ATOM 1623 C C . ASN A 1 200 ? 28.232 -3.223 17.351 1.00 52.81 200 ASN A C 1
ATOM 1625 O O . ASN A 1 200 ? 27.147 -2.932 16.869 1.00 52.81 200 ASN A O 1
ATOM 1629 N N . ILE A 1 201 ? 28.375 -4.237 18.214 1.00 50.19 201 ILE A N 1
ATOM 1630 C CA . ILE A 1 201 ? 27.247 -5.095 18.609 1.00 50.19 201 ILE A CA 1
ATOM 1631 C C . ILE A 1 201 ? 26.203 -4.300 19.407 1.00 50.19 201 ILE A C 1
ATOM 1633 O O . ILE A 1 201 ? 25.013 -4.502 19.211 1.00 50.19 201 ILE A O 1
ATOM 1637 N N . ILE A 1 202 ? 26.606 -3.379 20.290 1.00 50.09 202 ILE A N 1
ATOM 1638 C CA . ILE A 1 202 ? 25.670 -2.521 21.036 1.00 50.09 202 ILE A CA 1
ATOM 1639 C C . ILE A 1 202 ? 24.972 -1.533 20.100 1.00 50.09 202 ILE A C 1
ATOM 1641 O O . ILE A 1 202 ? 23.797 -1.254 20.315 1.00 50.09 202 ILE A O 1
ATOM 1645 N N . SER A 1 203 ? 25.656 -1.025 19.072 1.00 53.09 203 SER A N 1
ATOM 1646 C CA . SER A 1 203 ? 25.027 -0.197 18.041 1.00 53.09 203 SER A CA 1
ATOM 1647 C C . SER A 1 203 ? 24.032 -1.014 17.225 1.00 53.09 203 SER A C 1
ATOM 1649 O O . SER A 1 203 ? 22.880 -0.622 17.139 1.00 53.09 203 SER A O 1
ATOM 1651 N N . GLU A 1 204 ? 24.424 -2.188 16.724 1.00 51.12 204 GLU A N 1
ATOM 1652 C CA . GLU A 1 204 ? 23.546 -3.087 15.966 1.00 51.12 204 GLU A CA 1
ATOM 1653 C C . GLU A 1 204 ? 22.328 -3.520 16.790 1.00 51.12 204 GLU A C 1
ATOM 1655 O O . GLU A 1 204 ? 21.203 -3.426 16.313 1.00 51.12 204 GLU A O 1
ATOM 1660 N N . VAL A 1 205 ? 22.524 -3.934 18.046 1.00 48.88 205 VAL A N 1
ATOM 1661 C CA . VAL A 1 205 ? 21.442 -4.310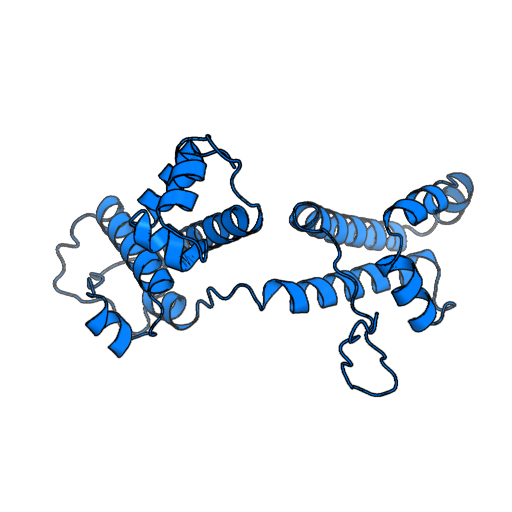 18.970 1.00 48.88 205 VAL A CA 1
ATOM 1662 C C . VAL A 1 205 ? 20.606 -3.093 19.360 1.00 48.88 205 VAL A C 1
ATOM 1664 O O . VAL A 1 205 ? 19.395 -3.213 19.494 1.00 48.88 205 VAL A O 1
ATOM 1667 N N . GLY A 1 206 ? 21.219 -1.924 19.540 1.00 46.81 206 GLY A N 1
ATOM 1668 C CA . GLY A 1 206 ? 20.532 -0.675 19.855 1.00 46.81 206 GLY A CA 1
ATOM 1669 C C . GLY A 1 206 ? 19.643 -0.206 18.709 1.00 46.81 206 GLY A C 1
ATOM 1670 O O . GLY A 1 206 ? 18.485 0.125 18.947 1.00 46.81 206 GLY A O 1
ATOM 1671 N N . ASP A 1 207 ? 20.142 -0.260 17.479 1.00 48.03 207 ASP A N 1
ATOM 1672 C CA . ASP A 1 207 ? 19.406 0.081 16.264 1.00 48.03 207 ASP A CA 1
ATOM 1673 C C . ASP A 1 207 ? 18.274 -0.924 16.012 1.00 48.03 207 ASP A C 1
ATOM 1675 O O . ASP A 1 207 ? 17.153 -0.518 15.699 1.00 48.03 207 ASP A O 1
ATOM 1679 N N . TYR A 1 208 ? 18.514 -2.219 16.263 1.00 46.38 208 TYR A N 1
ATOM 1680 C CA . TYR A 1 208 ? 17.474 -3.252 16.217 1.00 46.38 208 TYR A CA 1
ATOM 1681 C C . TYR A 1 208 ? 16.405 -3.011 17.296 1.00 46.38 208 TYR A C 1
ATOM 1683 O O . TYR A 1 208 ? 15.221 -2.889 17.001 1.00 46.38 208 TYR A O 1
ATOM 1691 N N . LEU A 1 209 ? 16.789 -2.869 18.566 1.00 42.22 209 LEU A N 1
ATOM 1692 C CA . LEU A 1 209 ? 15.845 -2.677 19.670 1.00 42.22 209 LEU A CA 1
ATOM 1693 C C . LEU A 1 209 ? 15.112 -1.331 19.600 1.00 42.22 209 LEU A C 1
ATOM 1695 O O . LEU A 1 209 ? 13.975 -1.260 20.049 1.00 42.22 209 LEU A O 1
ATOM 1699 N N . LEU A 1 210 ? 15.693 -0.273 19.029 1.00 43.88 210 LEU A N 1
ATOM 1700 C CA . LEU A 1 210 ? 14.985 0.986 18.758 1.00 43.88 210 LEU A CA 1
ATOM 1701 C C . LEU A 1 210 ? 13.960 0.841 17.627 1.00 43.88 210 LEU A C 1
ATOM 1703 O O . LEU A 1 210 ? 12.906 1.473 17.689 1.00 43.88 210 LEU A O 1
ATOM 1707 N N . HIS A 1 211 ? 14.219 -0.028 16.647 1.00 44.09 211 HIS A N 1
ATOM 1708 C CA . HIS A 1 211 ? 13.228 -0.419 15.642 1.00 44.09 211 HIS A CA 1
ATOM 1709 C C . HIS A 1 211 ? 12.073 -1.243 16.245 1.00 44.09 211 HIS A C 1
ATOM 1711 O O . HIS A 1 211 ? 10.930 -1.095 15.815 1.00 44.09 211 HIS A O 1
ATOM 1717 N N . PHE A 1 212 ? 12.340 -2.070 17.268 1.00 40.09 212 PHE A N 1
ATOM 1718 C CA . PHE A 1 212 ? 11.392 -3.082 17.769 1.00 40.09 212 PHE A CA 1
ATOM 1719 C C . PHE A 1 212 ? 10.779 -2.830 19.166 1.00 40.09 212 PHE A C 1
ATOM 1721 O O . PHE A 1 212 ? 9.761 -3.441 19.490 1.00 40.09 212 PHE A O 1
ATOM 1728 N N . ASN A 1 213 ? 11.293 -1.907 19.993 1.00 35.28 213 ASN A N 1
ATOM 1729 C CA . ASN A 1 213 ? 10.744 -1.596 21.333 1.00 35.28 213 ASN A CA 1
ATOM 1730 C C . ASN A 1 213 ? 9.349 -0.954 21.314 1.00 35.28 213 ASN A C 1
ATOM 1732 O O . ASN A 1 213 ? 8.750 -0.740 22.366 1.00 35.28 213 ASN A O 1
ATOM 1736 N N . ASN A 1 214 ? 8.802 -0.694 20.131 1.00 40.84 214 ASN A N 1
ATOM 1737 C CA . ASN A 1 214 ? 7.402 -0.350 19.978 1.00 40.84 214 ASN A CA 1
ATOM 1738 C C . ASN A 1 214 ? 6.501 -1.583 19.781 1.00 40.84 214 ASN A C 1
ATOM 1740 O O . ASN A 1 214 ? 5.334 -1.375 19.545 1.00 40.84 214 ASN A O 1
ATOM 1744 N N . VAL A 1 215 ? 6.945 -2.846 19.844 1.00 39.34 215 VAL A N 1
ATOM 1745 C CA . VAL A 1 215 ? 6.111 -3.987 19.375 1.00 39.34 215 VAL A CA 1
ATOM 1746 C C . VAL A 1 215 ? 5.737 -5.024 20.453 1.00 39.34 215 VAL A C 1
ATOM 1748 O O . VAL A 1 215 ? 4.899 -5.882 20.195 1.00 39.34 215 VAL A O 1
ATOM 1751 N N . PHE A 1 216 ? 6.251 -4.967 21.686 1.00 30.50 216 PHE A N 1
ATOM 1752 C CA . PHE A 1 216 ? 6.111 -6.114 22.603 1.00 30.50 216 PHE A CA 1
ATOM 1753 C C . PHE A 1 216 ? 5.103 -5.949 23.759 1.00 30.50 216 PHE A C 1
ATOM 1755 O O . PHE A 1 216 ? 5.360 -5.259 24.744 1.00 30.50 216 PHE A O 1
ATOM 1762 N N . ILE A 1 217 ? 4.003 -6.714 23.699 1.00 29.66 217 ILE A N 1
ATOM 1763 C CA . ILE A 1 217 ? 3.320 -7.289 24.873 1.00 29.66 217 ILE A CA 1
ATOM 1764 C C . ILE A 1 217 ? 3.519 -8.811 24.776 1.00 29.66 217 ILE A C 1
ATOM 1766 O O . ILE A 1 217 ? 3.046 -9.404 23.805 1.00 29.66 217 ILE A O 1
ATOM 1770 N N . PRO A 1 218 ? 4.201 -9.485 25.721 1.00 34.50 218 PRO A N 1
ATOM 1771 C CA . PRO A 1 218 ? 4.475 -10.907 25.568 1.00 34.50 218 PRO A CA 1
ATOM 1772 C C . PRO A 1 218 ? 3.226 -11.734 25.901 1.00 34.50 218 PRO A C 1
ATOM 1774 O O . PRO A 1 218 ? 2.719 -11.697 27.023 1.00 34.50 218 PRO A O 1
ATOM 1777 N N . THR A 1 219 ? 2.760 -12.528 24.935 1.00 29.75 219 THR A N 1
ATOM 1778 C CA . THR A 1 219 ? 1.927 -13.707 25.213 1.00 29.75 219 THR A CA 1
ATOM 1779 C C . THR A 1 219 ? 2.865 -14.905 25.335 1.00 29.75 219 THR A C 1
ATOM 1781 O O . THR A 1 219 ? 3.606 -15.210 24.405 1.00 29.75 219 THR A O 1
ATOM 1784 N N . VAL A 1 220 ? 2.875 -15.555 26.498 1.00 27.97 220 VAL A N 1
ATOM 1785 C CA . VAL A 1 220 ? 3.822 -16.630 26.833 1.00 27.97 220 VAL A CA 1
ATOM 1786 C C . VAL A 1 220 ? 3.492 -17.906 26.049 1.00 27.97 220 VAL A C 1
ATOM 1788 O O . VAL A 1 220 ? 2.399 -18.451 26.188 1.00 27.97 220 VAL A O 1
ATOM 1791 N N . ARG A 1 221 ? 4.454 -18.420 25.274 1.00 30.12 221 ARG A N 1
ATOM 1792 C CA . ARG A 1 221 ? 4.497 -19.814 24.800 1.00 30.12 221 ARG A CA 1
ATOM 1793 C C . ARG A 1 221 ? 5.868 -20.389 25.153 1.00 30.12 221 ARG A C 1
ATOM 1795 O O . ARG A 1 221 ? 6.876 -19.747 24.878 1.00 30.12 221 ARG A O 1
ATOM 1802 N N . MET A 1 222 ? 5.906 -21.563 25.781 1.00 28.02 222 MET A N 1
ATOM 1803 C CA . MET A 1 222 ? 7.158 -22.290 26.010 1.00 28.02 222 MET A CA 1
ATOM 1804 C C . MET A 1 222 ? 7.434 -23.204 24.817 1.00 28.02 222 MET A C 1
ATOM 1806 O O . MET A 1 222 ? 6.538 -23.918 24.372 1.00 28.02 222 MET A O 1
ATOM 1810 N N . ILE A 1 223 ? 8.664 -23.176 24.309 1.00 32.50 223 ILE A N 1
ATOM 1811 C CA . ILE A 1 223 ? 9.156 -24.109 23.292 1.00 32.50 223 ILE A CA 1
ATOM 1812 C C . ILE A 1 223 ? 10.096 -25.077 24.009 1.00 32.50 223 ILE A C 1
ATOM 1814 O O . ILE A 1 223 ? 11.121 -24.655 24.543 1.00 32.50 223 ILE A O 1
ATOM 1818 N N . ASP A 1 224 ? 9.734 -26.359 24.044 1.00 32.59 224 ASP A N 1
ATOM 1819 C CA . ASP A 1 224 ? 10.591 -27.419 24.579 1.00 32.59 224 ASP A CA 1
ATOM 1820 C C . ASP A 1 224 ? 11.522 -27.930 23.465 1.00 32.59 224 ASP A C 1
ATOM 1822 O O . ASP A 1 224 ? 11.105 -28.620 22.528 1.00 32.59 224 ASP A O 1
ATOM 1826 N N . PHE A 1 225 ? 12.791 -27.522 23.526 1.00 30.84 225 PHE A N 1
ATOM 1827 C CA . PHE A 1 225 ? 13.773 -27.755 22.463 1.00 30.84 225 PHE A CA 1
ATOM 1828 C C . PHE A 1 225 ? 14.283 -29.201 22.389 1.00 30.84 225 PHE A C 1
ATOM 1830 O O . PHE A 1 225 ? 14.845 -29.580 21.363 1.00 30.84 225 PHE A O 1
ATOM 1837 N N . GLU A 1 226 ? 14.058 -30.039 23.407 1.00 30.58 226 GLU A N 1
ATOM 1838 C CA . GLU A 1 226 ? 14.540 -31.428 23.381 1.00 30.58 226 GLU A CA 1
ATOM 1839 C C . GLU A 1 226 ? 13.646 -32.376 22.568 1.00 30.58 226 GLU A C 1
ATOM 1841 O O . GLU A 1 226 ? 14.084 -33.465 22.197 1.00 30.58 226 GLU A O 1
ATOM 1846 N N . LYS A 1 227 ? 12.408 -31.978 22.245 1.00 36.62 227 LYS A N 1
ATOM 1847 C CA . LYS A 1 227 ? 11.442 -32.861 21.562 1.00 36.62 227 LYS A CA 1
ATOM 1848 C C . LYS A 1 227 ? 10.960 -32.385 20.198 1.00 36.62 227 LYS A C 1
ATOM 1850 O O . LYS A 1 227 ? 10.254 -33.137 19.531 1.00 36.62 227 LYS A O 1
ATOM 1855 N N . GLY A 1 228 ? 11.326 -31.181 19.756 1.00 30.06 228 GLY A N 1
ATOM 1856 C CA . GLY A 1 228 ? 10.929 -30.672 18.436 1.00 30.06 228 GLY A CA 1
ATOM 1857 C C . GLY A 1 228 ? 9.410 -30.667 18.199 1.00 30.06 228 GLY A C 1
ATOM 1858 O O . GLY A 1 228 ? 8.970 -30.796 17.058 1.00 30.06 228 GLY A O 1
ATOM 1859 N N . GLN A 1 229 ? 8.603 -30.553 19.259 1.00 31.83 229 GLN A N 1
ATOM 1860 C CA . GLN A 1 229 ? 7.146 -30.458 19.176 1.00 31.83 229 GLN A CA 1
ATOM 1861 C C . GLN A 1 229 ? 6.657 -29.213 19.916 1.00 31.83 229 GLN A C 1
ATOM 1863 O O . GLN A 1 229 ? 7.111 -28.906 21.015 1.00 31.83 229 GLN A O 1
ATOM 1868 N N . ILE A 1 230 ? 5.719 -28.500 19.292 1.00 34.12 230 ILE A N 1
ATOM 1869 C CA . ILE A 1 230 ? 5.006 -27.370 19.889 1.00 34.12 230 ILE A CA 1
ATOM 1870 C C . ILE A 1 230 ? 3.751 -27.940 20.554 1.00 34.12 230 ILE A C 1
ATOM 1872 O O . ILE A 1 230 ? 2.822 -28.337 19.853 1.00 34.12 230 ILE A O 1
ATOM 1876 N N . GLU A 1 231 ? 3.701 -27.978 21.886 1.00 34.78 231 GLU A N 1
ATOM 1877 C CA . GLU A 1 231 ? 2.449 -28.239 22.602 1.00 34.78 231 GLU A CA 1
ATOM 1878 C C . GLU A 1 231 ? 1.758 -26.920 22.969 1.00 34.78 231 GLU A C 1
ATOM 1880 O O . GLU A 1 231 ? 2.319 -26.052 23.639 1.00 34.78 231 GLU A O 1
ATOM 1885 N N . GLU A 1 232 ? 0.504 -26.765 22.539 1.00 34.50 232 GLU A N 1
ATOM 1886 C CA . GLU A 1 232 ? -0.375 -25.723 23.062 1.00 34.50 232 GLU A CA 1
ATOM 1887 C C . GLU A 1 232 ? -0.855 -26.114 24.464 1.00 34.50 232 GLU A C 1
ATOM 1889 O O . GLU A 1 232 ? -1.548 -27.119 24.641 1.00 34.50 232 GLU A O 1
ATOM 1894 N N . LEU A 1 233 ? -0.542 -25.283 25.462 1.00 32.59 233 LEU A N 1
ATOM 1895 C CA . LEU A 1 233 ? -1.138 -25.383 26.793 1.00 32.59 233 LEU A CA 1
ATOM 1896 C C . LEU A 1 233 ? -2.655 -25.169 26.690 1.00 32.59 233 LEU A C 1
ATOM 1898 O O . LEU A 1 233 ? -3.148 -24.042 26.610 1.00 32.59 233 LEU A O 1
ATOM 1902 N N . LYS A 1 234 ? -3.417 -26.265 26.719 1.00 35.66 234 LYS A N 1
ATOM 1903 C CA . LYS A 1 234 ? -4.856 -26.214 26.976 1.00 35.66 234 LYS A CA 1
ATOM 1904 C C . LYS A 1 234 ? -5.061 -25.916 28.456 1.00 35.66 234 LYS A C 1
ATOM 1906 O O . LYS A 1 234 ? -4.861 -26.785 29.298 1.00 35.66 234 LYS A O 1
ATOM 1911 N N . ASN A 1 235 ? -5.498 -24.698 28.759 1.00 34.91 235 ASN A N 1
ATOM 1912 C CA . ASN A 1 235 ? -5.988 -24.344 30.088 1.00 34.91 235 ASN A CA 1
ATOM 1913 C C . ASN A 1 235 ? -7.198 -25.230 30.438 1.00 34.91 235 ASN A C 1
ATOM 1915 O O . ASN A 1 235 ? -8.307 -24.992 29.953 1.00 34.91 235 ASN A O 1
ATOM 1919 N N . SER A 1 236 ? -6.998 -26.251 31.275 1.00 30.34 236 SER A N 1
ATOM 1920 C CA . SER A 1 236 ? -8.089 -26.844 32.048 1.00 30.34 236 SER A CA 1
ATOM 1921 C C . SER A 1 236 ? -8.287 -26.031 33.326 1.00 30.34 236 SER A C 1
ATOM 1923 O O . SER A 1 236 ? -7.304 -25.648 33.953 1.00 30.34 236 SER A O 1
ATOM 1925 N N . LYS A 1 237 ? -9.561 -25.779 33.635 1.00 35.66 237 LYS A N 1
ATOM 1926 C CA . LYS A 1 237 ? -10.110 -24.975 34.739 1.00 35.66 237 LYS A CA 1
ATOM 1927 C C . LYS A 1 237 ? -9.370 -25.051 36.070 1.00 35.66 237 LYS A C 1
ATOM 1929 O O . LYS A 1 237 ? -8.996 -26.175 36.465 1.00 35.66 237 LYS A O 1
#

Organism: NCBI:txid750

Secondary structure (DSSP, 8-state):
--HHHHHHHHHHTT--HHHHIIIIISS-HHHHHHHHTTSSPPPHHHHHHHHHHHHHHHHHHHHHHHH--SSBPPP--HHHHHHHS-S-HHHHHHHHHHHHHHHHHH-S-----BPPTTSHHHHHHHH----TTHHHHHHHHHHHHHHHHHHHHHH-S-S-HHHHHHHHHH-HHHHGGGG--HHHHHHHTT-HHHHHHHHHHHHHHHHHHHHHTTS--PPP---BTTTTB--------

Sequence (237 aa):
MDGNKLQALRKVLFLSEQEAATLIGGVTTRTWQYWESGKKPVPQDVETKMLEAVNEAENIFKAVLEEGFEYTYQYFDFDDFKKRFRSDKLLWRVYQSILGRLHQTLGDPLKDVVAPEDCALYKAISNLDINASKLSAESEAAVAYLMGRLYAVIFGDKIEPNIMINYFFHQPLKALPLVANRNEFRKARKDKEKDLLITNIISEVGDYLLHFNNVFIPTVRMIDFEKGQIEELKNSK

Radius of gyration: 23.85 Å; chains: 1; bounding box: 60×46×66 Å

pLDDT: mean 70.51, std 25.28, range [27.97, 98.69]